Protein AF-A0A418M3X2-F1 (afdb_monomer_lite)

Foldseek 3Di:
DDQPPVVVVLPPAADAPAAEDAQDADPPDPCRRCLHVDVQANPCSLVSVCVRYQNHAYYHDQDAHALSNQPDQEGQHAEYAHEHADAANNLNLQSQLPGNHYLNYAYYEYAYYPDDCVSVPHADDLVSLLSSLARGNRNNHAEYEYEQHPDAQVSLVVSCVHPNNVRHVYDWYWYWDDDPAWTWTATRHPRDGPDTHDDPPDPVVPDPDDDD

Secondary structure (DSSP, 8-state):
-----HHHHTSS---TT--EEE----TTSS----SSS-SS--TTHHHHHHHH-TT--EEEESS---GGGG-SS-----EEEEE--SS--TTHHHHHHH--S-TT--EEEEE---S-TTSTT-SPPHHHHHHHHHH---TT--EEEEES----HHHHHHHHTSTTGGG-SEEEEEEEEEETTEEEEEETTT--EEEEE------GGG------

InterPro domains:
  IPR032675 Leucine-rich repeat domain superfamily [G3DSA:3.80.10.10] (12-177)

Organism: NCBI:txid2305895

pLDDT: mean 80.16, std 20.24, range [32.81, 98.69]

Radius of gyration: 18.62 Å; chains: 1; bounding box: 53×52×48 Å

Structure (mmCIF, N/CA/C/O backbone):
data_AF-A0A418M3X2-F1
#
_entry.id   AF-A0A418M3X2-F1
#
loop_
_atom_site.group_PDB
_atom_site.id
_atom_site.type_symbol
_atom_site.label_atom_id
_atom_site.label_alt_id
_atom_site.label_comp_id
_atom_site.label_asym_id
_atom_site.label_entity_id
_atom_site.label_seq_id
_atom_site.pdbx_PDB_ins_code
_atom_site.Cartn_x
_atom_site.Cartn_y
_atom_site.Cartn_z
_atom_site.occupancy
_atom_site.B_iso_or_equiv
_atom_site.auth_seq_id
_atom_site.auth_comp_id
_atom_site.auth_asym_id
_atom_site.auth_atom_id
_atom_site.pdbx_PDB_model_num
ATOM 1 N N . MET A 1 1 ? 30.586 -2.884 -11.570 1.00 42.00 1 MET A N 1
ATOM 2 C CA . MET A 1 1 ? 29.270 -2.779 -10.910 1.00 42.00 1 MET A CA 1
ATOM 3 C C . MET A 1 1 ? 28.259 -3.361 -11.886 1.00 42.00 1 MET A C 1
ATOM 5 O O . MET A 1 1 ? 28.118 -2.806 -12.966 1.00 42.00 1 MET A O 1
ATOM 9 N N . TYR A 1 2 ? 27.700 -4.539 -11.599 1.00 37.59 2 TYR A N 1
ATOM 10 C CA . TYR A 1 2 ? 26.710 -5.174 -12.473 1.00 37.59 2 TYR A CA 1
ATOM 11 C C . TYR A 1 2 ? 25.335 -4.653 -12.071 1.00 37.59 2 TYR A C 1
ATOM 13 O O . TYR A 1 2 ? 24.817 -5.024 -11.021 1.00 37.59 2 TYR A O 1
ATOM 21 N N . TYR A 1 3 ? 24.777 -3.752 -12.873 1.00 48.91 3 TYR A N 1
ATOM 22 C CA . TYR A 1 3 ? 23.376 -3.386 -12.745 1.00 48.91 3 TYR A CA 1
ATOM 23 C C . TYR A 1 3 ? 22.566 -4.535 -13.339 1.00 48.91 3 TYR A C 1
ATOM 25 O O . TYR A 1 3 ? 22.693 -4.850 -14.523 1.00 48.91 3 TYR A O 1
ATOM 33 N N . TYR A 1 4 ? 21.781 -5.216 -12.511 1.00 52.09 4 TYR A N 1
ATOM 34 C CA . TYR A 1 4 ? 20.766 -6.118 -13.028 1.00 52.09 4 TYR A CA 1
ATOM 35 C C . TYR A 1 4 ? 19.666 -5.238 -13.608 1.00 52.09 4 TYR A C 1
ATOM 37 O O . TYR A 1 4 ? 18.853 -4.693 -12.869 1.00 52.09 4 TYR A O 1
ATOM 45 N N . TYR A 1 5 ? 19.681 -5.053 -14.925 1.00 64.44 5 TYR A N 1
ATOM 46 C CA . TYR A 1 5 ? 18.657 -4.295 -15.629 1.00 64.44 5 TYR A CA 1
ATOM 47 C C . TYR A 1 5 ? 17.359 -5.104 -15.622 1.00 64.44 5 TYR A C 1
ATOM 49 O O . TYR A 1 5 ? 17.036 -5.796 -16.589 1.00 64.44 5 TYR A O 1
ATOM 57 N N . LEU A 1 6 ? 16.603 -5.026 -14.521 1.00 75.25 6 LEU A N 1
ATOM 58 C CA . LEU A 1 6 ? 15.207 -5.466 -14.496 1.00 75.25 6 LEU A CA 1
ATOM 59 C C . LEU A 1 6 ? 14.457 -4.844 -15.683 1.00 75.25 6 LEU A C 1
ATOM 61 O O . LEU A 1 6 ? 13.649 -5.507 -16.323 1.00 75.25 6 LEU A O 1
ATOM 65 N N . ASP A 1 7 ? 14.837 -3.625 -16.058 1.00 70.19 7 ASP A N 1
ATOM 66 C CA . ASP A 1 7 ? 14.398 -2.959 -17.274 1.00 70.19 7 ASP A CA 1
ATOM 67 C C . ASP A 1 7 ? 14.551 -3.789 -18.553 1.00 70.19 7 ASP A C 1
ATOM 69 O O . ASP A 1 7 ? 13.637 -3.787 -19.371 1.00 70.19 7 ASP A O 1
ATOM 73 N N . THR A 1 8 ? 15.649 -4.516 -18.753 1.00 75.81 8 THR A N 1
ATOM 74 C CA . THR A 1 8 ? 15.808 -5.367 -19.944 1.00 75.81 8 THR A CA 1
ATOM 75 C C . THR A 1 8 ? 14.882 -6.579 -19.882 1.00 75.81 8 THR A C 1
ATOM 77 O O . THR A 1 8 ? 14.337 -6.988 -20.900 1.00 75.81 8 THR A O 1
ATOM 80 N N . LEU A 1 9 ? 14.660 -7.138 -18.688 1.00 81.12 9 LEU A N 1
ATOM 81 C CA . LEU A 1 9 ? 13.751 -8.272 -18.505 1.00 81.12 9 LEU A CA 1
ATOM 82 C C . LEU A 1 9 ? 12.282 -7.888 -18.742 1.00 81.12 9 LEU A C 1
ATOM 84 O O . LEU A 1 9 ? 11.493 -8.714 -19.193 1.00 81.12 9 LEU A O 1
ATOM 88 N N . LEU A 1 10 ? 11.910 -6.649 -18.418 1.00 85.38 10 LEU A N 1
ATOM 89 C CA . LEU A 1 10 ? 10.551 -6.130 -18.580 1.00 85.38 10 LEU A CA 1
ATOM 90 C C . LEU A 1 10 ? 10.269 -5.602 -19.995 1.00 85.38 10 LEU A C 1
ATOM 92 O O . LEU A 1 10 ? 9.136 -5.220 -20.282 1.00 85.38 10 LEU A O 1
ATOM 96 N N . ASP A 1 11 ? 11.271 -5.512 -20.872 1.00 83.06 11 ASP A N 1
ATOM 97 C CA . ASP A 1 11 ? 11.083 -4.980 -22.222 1.00 83.06 11 ASP A CA 1
ATOM 98 C C . ASP A 1 11 ? 10.422 -6.020 -23.139 1.00 83.06 11 ASP A C 1
ATOM 100 O O . ASP A 1 11 ? 10.928 -7.128 -23.330 1.00 83.06 11 ASP A O 1
ATOM 104 N N . GLY A 1 12 ? 9.230 -5.691 -23.646 1.00 83.25 12 GLY A N 1
ATOM 105 C CA . GLY A 1 12 ? 8.447 -6.528 -24.564 1.00 83.25 12 GLY A CA 1
ATOM 106 C C . GLY A 1 12 ? 7.992 -7.895 -24.031 1.00 83.25 12 GLY A C 1
ATOM 107 O O . GLY A 1 12 ? 7.368 -8.654 -24.774 1.00 83.25 12 GLY A O 1
ATOM 108 N N . THR A 1 13 ? 8.278 -8.228 -22.770 1.00 90.38 13 THR A N 1
ATOM 109 C CA . THR A 1 13 ? 8.055 -9.569 -22.217 1.00 90.38 13 THR A CA 1
ATOM 110 C C . THR A 1 13 ? 6.865 -9.586 -21.264 1.00 90.38 13 THR A C 1
ATOM 112 O O . THR A 1 13 ? 6.793 -8.796 -20.326 1.00 90.38 13 THR A O 1
ATOM 115 N N . ILE A 1 14 ? 5.940 -10.527 -21.479 1.00 95.94 14 ILE A N 1
ATOM 116 C CA . ILE A 1 14 ? 4.779 -10.749 -20.611 1.00 95.94 14 ILE A CA 1
ATOM 117 C C . ILE A 1 14 ? 4.950 -12.061 -19.847 1.00 95.94 14 ILE A C 1
ATOM 119 O O . ILE A 1 14 ? 5.218 -13.114 -20.426 1.00 95.94 14 ILE A O 1
ATOM 123 N N . PHE A 1 15 ? 4.715 -12.011 -18.540 1.00 96.19 15 PHE A N 1
ATOM 124 C CA . PHE A 1 15 ? 4.751 -13.138 -17.619 1.00 96.19 15 PHE A CA 1
ATOM 125 C C . PHE A 1 15 ? 3.340 -13.402 -17.064 1.00 96.19 15 PHE A C 1
ATOM 127 O O . PHE A 1 15 ? 3.037 -13.078 -15.912 1.00 96.19 15 PHE A O 1
ATOM 134 N N . PRO A 1 16 ? 2.442 -14.018 -17.854 1.00 95.56 16 PRO A N 1
ATOM 135 C CA . PRO A 1 16 ? 1.019 -14.092 -17.520 1.00 95.56 16 PRO A CA 1
ATOM 136 C C . PRO A 1 16 ? 0.727 -14.967 -16.293 1.00 95.56 16 PRO A C 1
ATOM 138 O O . PRO A 1 16 ? -0.334 -14.843 -15.693 1.00 95.56 16 PRO A O 1
ATOM 141 N N . ASN A 1 17 ? 1.651 -15.845 -15.901 1.00 97.38 17 ASN A N 1
ATOM 142 C CA . ASN A 1 17 ? 1.450 -16.779 -14.791 1.00 97.38 17 ASN A CA 1
ATOM 143 C C . ASN A 1 17 ? 2.054 -16.292 -13.464 1.00 97.38 17 ASN A C 1
ATOM 145 O O . ASN A 1 17 ? 1.867 -16.944 -12.435 1.00 97.38 17 ASN A O 1
ATOM 149 N N . ILE A 1 18 ? 2.767 -15.161 -13.459 1.00 97.38 18 ILE A N 1
ATOM 150 C CA . ILE A 1 18 ? 3.375 -14.633 -12.238 1.00 97.38 18 ILE A CA 1
ATOM 151 C C . ILE A 1 18 ? 2.300 -13.983 -11.372 1.00 97.38 18 ILE A C 1
ATOM 153 O O . ILE A 1 18 ? 1.656 -13.012 -11.756 1.00 97.38 18 ILE A O 1
ATOM 157 N N . GLN A 1 19 ? 2.122 -14.534 -10.170 1.00 97.69 19 GLN A N 1
ATOM 158 C CA . GLN A 1 19 ? 1.184 -14.018 -9.168 1.00 97.69 19 GLN A CA 1
ATOM 159 C C . GLN A 1 19 ? 1.886 -13.322 -7.999 1.00 97.69 19 GLN A C 1
ATOM 161 O O . GLN A 1 19 ? 1.238 -12.597 -7.244 1.00 97.69 19 GLN A O 1
ATOM 166 N N . ALA A 1 20 ? 3.195 -13.516 -7.839 1.00 97.44 20 ALA A N 1
ATOM 167 C CA . ALA A 1 20 ? 3.987 -12.853 -6.816 1.00 97.44 20 ALA A CA 1
ATOM 168 C C . ALA A 1 20 ? 5.360 -12.470 -7.368 1.00 97.44 20 ALA A C 1
ATOM 170 O O . ALA A 1 20 ? 6.051 -13.308 -7.941 1.00 97.44 20 ALA A O 1
ATOM 171 N N . PHE A 1 21 ? 5.752 -11.224 -7.139 1.00 94.50 21 PHE A N 1
ATOM 172 C CA . PHE A 1 21 ? 7.047 -10.677 -7.503 1.00 94.50 21 PHE A CA 1
ATOM 173 C C . PHE A 1 21 ? 7.573 -9.894 -6.310 1.00 94.50 21 PHE A C 1
ATOM 175 O O . PHE A 1 21 ? 6.868 -9.061 -5.733 1.00 94.50 21 PHE A O 1
ATOM 182 N N . LYS A 1 22 ? 8.793 -10.213 -5.891 1.00 91.00 22 LYS A N 1
ATOM 183 C CA . LYS A 1 22 ? 9.400 -9.607 -4.716 1.00 91.00 22 LYS A CA 1
ATOM 184 C C . LYS A 1 22 ? 10.808 -9.178 -5.049 1.00 91.00 22 LYS A C 1
ATOM 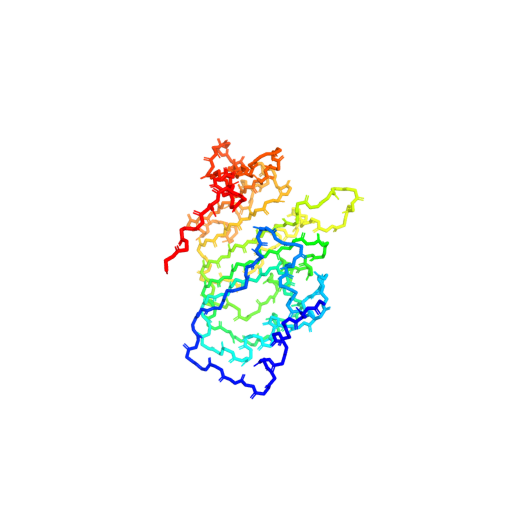186 O O . LYS A 1 22 ? 11.658 -10.024 -5.308 1.00 91.00 22 LYS A O 1
ATOM 191 N N . LEU A 1 23 ? 11.036 -7.880 -4.970 1.00 84.69 23 LEU A N 1
ATOM 192 C CA . LEU A 1 23 ? 12.360 -7.305 -4.964 1.00 84.69 23 LEU A CA 1
ATOM 193 C C . LEU A 1 23 ? 12.605 -6.751 -3.562 1.00 84.69 23 LEU A C 1
ATOM 195 O O . LEU A 1 23 ? 11.905 -5.851 -3.102 1.00 84.69 23 LEU A O 1
ATOM 199 N N . GLN A 1 24 ? 13.547 -7.360 -2.850 1.00 72.31 24 GLN A N 1
ATOM 200 C CA . GLN A 1 24 ? 13.923 -6.956 -1.501 1.00 72.31 24 GLN A CA 1
ATOM 201 C C . GLN A 1 24 ? 15.381 -6.494 -1.513 1.00 72.31 24 GLN A C 1
ATOM 203 O O . GLN A 1 24 ? 16.198 -7.115 -2.197 1.00 72.31 24 GLN A O 1
ATOM 208 N N . PRO A 1 25 ? 15.726 -5.437 -0.761 1.00 63.47 25 PRO A N 1
ATOM 209 C CA . PRO A 1 25 ? 17.120 -5.121 -0.510 1.00 63.47 25 PRO A CA 1
ATOM 210 C C . PRO A 1 25 ? 17.772 -6.284 0.230 1.00 63.47 25 PRO A C 1
ATOM 212 O O . PRO A 1 25 ? 17.204 -6.825 1.183 1.00 63.47 25 PRO A O 1
ATOM 215 N N . PHE A 1 26 ? 18.973 -6.657 -0.196 1.00 55.91 26 PHE A N 1
ATOM 216 C CA . PHE A 1 26 ? 19.799 -7.592 0.547 1.00 55.91 26 PHE A CA 1
ATOM 217 C C . PHE A 1 26 ? 20.628 -6.802 1.566 1.00 55.91 26 PHE A C 1
ATOM 219 O O . PHE A 1 26 ? 21.550 -6.080 1.197 1.00 55.91 26 PHE A O 1
ATOM 226 N N . TYR A 1 27 ? 20.282 -6.908 2.851 1.00 49.38 27 TYR A N 1
ATOM 227 C CA . TYR A 1 27 ? 21.095 -6.347 3.932 1.00 49.38 27 TYR A CA 1
ATOM 228 C C . TYR A 1 27 ? 22.371 -7.178 4.074 1.00 49.38 27 TYR A C 1
ATOM 230 O O . TYR A 1 27 ? 22.328 -8.310 4.551 1.00 49.38 27 TYR A O 1
ATOM 238 N N . GLY A 1 28 ? 23.498 -6.630 3.630 1.00 45.72 28 GLY A N 1
ATOM 239 C CA . GLY A 1 28 ? 24.803 -7.290 3.714 1.00 45.72 28 GLY A CA 1
ATOM 240 C C . GLY A 1 28 ? 25.801 -6.779 2.683 1.00 45.72 28 GLY A C 1
ATOM 241 O O . GLY A 1 28 ? 26.995 -6.775 2.952 1.00 45.72 28 GLY A O 1
ATOM 242 N N . ASP A 1 29 ? 25.305 -6.264 1.558 1.00 39.31 29 ASP A N 1
ATOM 243 C CA . ASP A 1 29 ? 26.114 -5.608 0.539 1.00 39.31 29 ASP A CA 1
ATOM 244 C C . ASP A 1 29 ? 25.522 -4.243 0.192 1.00 39.31 29 ASP A C 1
ATOM 246 O O . ASP A 1 29 ? 24.311 -4.042 0.168 1.00 39.31 29 ASP A O 1
ATOM 250 N N . ILE A 1 30 ? 26.401 -3.314 -0.170 1.00 44.34 30 ILE A N 1
ATOM 251 C CA . ILE A 1 30 ? 26.090 -1.970 -0.694 1.00 44.34 30 ILE A CA 1
ATOM 252 C C . ILE A 1 30 ? 25.338 -2.035 -2.048 1.00 44.34 30 ILE A C 1
ATOM 254 O O . ILE A 1 30 ? 25.064 -1.019 -2.681 1.00 44.34 30 ILE A O 1
ATOM 258 N N . HIS A 1 31 ? 25.026 -3.245 -2.517 1.00 47.59 31 HIS A N 1
ATOM 259 C CA . HIS A 1 31 ? 24.347 -3.565 -3.763 1.00 47.59 31 HIS A CA 1
ATOM 260 C C . HIS A 1 31 ? 22.862 -3.819 -3.500 1.00 47.59 31 HIS A C 1
ATOM 262 O O . HIS A 1 31 ? 22.358 -4.935 -3.623 1.00 47.59 31 HIS A O 1
ATOM 268 N N . ILE A 1 32 ? 22.146 -2.761 -3.129 1.00 51.91 32 ILE A N 1
ATOM 269 C CA . ILE A 1 32 ? 20.685 -2.784 -3.134 1.00 51.91 32 ILE A CA 1
ATOM 270 C C . ILE A 1 32 ? 20.256 -2.869 -4.606 1.00 51.91 32 ILE A C 1
ATOM 272 O O . ILE A 1 32 ? 20.725 -2.054 -5.398 1.00 51.91 32 ILE A O 1
ATOM 276 N N . PRO A 1 33 ? 19.425 -3.840 -5.022 1.00 52.62 33 PRO A N 1
ATOM 277 C CA . PRO A 1 33 ? 18.934 -3.879 -6.389 1.00 52.62 33 PRO A CA 1
ATOM 278 C C . PRO A 1 33 ? 18.162 -2.588 -6.670 1.00 52.62 33 PRO A C 1
ATOM 280 O O . PRO A 1 33 ? 17.073 -2.368 -6.140 1.00 52.62 33 PRO A O 1
ATOM 283 N N . ALA A 1 34 ? 18.768 -1.720 -7.472 1.00 54.31 34 ALA A N 1
ATOM 284 C CA . ALA A 1 34 ? 18.110 -0.562 -8.034 1.00 54.31 34 ALA A CA 1
ATOM 285 C C . ALA A 1 34 ? 17.059 -1.071 -9.034 1.00 54.31 34 ALA A C 1
ATOM 287 O O . ALA A 1 34 ? 17.346 -1.952 -9.847 1.00 54.31 34 ALA A O 1
ATOM 288 N N . LEU A 1 35 ? 15.815 -0.605 -8.890 1.00 57.66 35 LEU A N 1
ATOM 289 C CA . LEU A 1 35 ? 14.716 -0.978 -9.786 1.00 57.66 35 LEU A CA 1
ATOM 290 C C . LEU A 1 35 ? 15.000 -0.494 -11.214 1.00 57.66 35 LEU A C 1
ATOM 292 O O . LEU A 1 35 ? 14.809 -1.248 -12.163 1.00 57.66 35 LEU A O 1
ATOM 296 N N . SER A 1 36 ? 15.495 0.735 -11.320 1.00 52.44 36 SER A N 1
ATOM 297 C CA . SER A 1 36 ? 16.022 1.383 -12.518 1.00 52.44 36 SER A CA 1
ATOM 298 C C . SER A 1 36 ? 17.550 1.462 -12.397 1.00 52.44 36 SER A C 1
ATOM 300 O O . SER A 1 36 ? 18.113 1.131 -11.355 1.00 52.44 36 SER A O 1
ATOM 302 N N . GLY A 1 37 ? 18.272 1.952 -13.404 1.00 50.09 37 GLY A N 1
ATOM 303 C CA . GLY A 1 37 ? 19.712 2.254 -13.281 1.00 50.09 37 GLY A CA 1
ATOM 304 C C . GLY A 1 37 ? 20.075 3.307 -12.210 1.00 50.09 37 GLY A C 1
ATOM 305 O O . GLY A 1 37 ? 21.232 3.721 -12.139 1.00 50.09 37 GLY A O 1
ATOM 306 N N . SER A 1 38 ? 19.105 3.739 -11.398 1.00 56.34 38 SER A N 1
ATOM 307 C CA . SER A 1 38 ? 19.167 4.760 -10.364 1.00 56.34 38 SER A CA 1
ATOM 308 C C . SER A 1 38 ? 18.698 4.195 -9.011 1.00 56.34 38 SER A C 1
ATOM 310 O O . SER A 1 38 ? 17.683 3.507 -8.896 1.00 56.34 38 SER A O 1
ATOM 312 N N . PHE A 1 39 ? 19.444 4.502 -7.947 1.00 58.00 39 PHE A N 1
ATOM 313 C CA . PHE A 1 39 ? 19.077 4.121 -6.579 1.00 58.00 39 PHE A CA 1
ATOM 314 C C . PHE A 1 39 ? 17.972 5.010 -5.994 1.00 58.00 39 PHE A C 1
ATOM 316 O O . PHE A 1 39 ? 17.362 4.644 -4.995 1.00 58.00 39 PHE A O 1
ATOM 323 N N . GLU A 1 40 ? 17.708 6.167 -6.598 1.00 58.81 40 GLU A N 1
ATOM 324 C CA . GLU A 1 40 ? 16.915 7.233 -5.982 1.00 58.81 40 GLU A CA 1
ATOM 325 C C . GLU A 1 40 ? 15.449 7.218 -6.421 1.00 58.81 40 GLU A C 1
ATOM 327 O O . GLU A 1 40 ? 14.581 7.686 -5.684 1.00 58.81 40 GLU A O 1
ATOM 332 N N . ASN A 1 41 ? 15.144 6.674 -7.603 1.00 67.69 41 ASN A N 1
ATOM 333 C CA . ASN A 1 41 ? 13.810 6.752 -8.187 1.00 67.69 41 ASN A CA 1
ATOM 334 C C . ASN A 1 41 ? 13.391 5.483 -8.956 1.00 67.69 41 ASN A C 1
ATOM 336 O O . ASN A 1 41 ? 14.205 4.725 -9.467 1.00 67.69 41 ASN A O 1
ATOM 340 N N . ASP A 1 42 ? 12.081 5.239 -9.030 1.00 74.88 42 ASP A N 1
ATOM 341 C CA . ASP A 1 42 ? 11.499 4.098 -9.751 1.00 74.88 42 ASP A CA 1
ATOM 342 C C . ASP A 1 42 ? 11.665 4.190 -11.280 1.00 74.88 42 ASP A C 1
ATOM 344 O O . ASP A 1 42 ? 11.671 3.171 -11.954 1.00 74.88 42 ASP A O 1
ATOM 348 N N . GLU A 1 43 ? 11.749 5.400 -11.847 1.00 80.44 43 GLU A N 1
ATOM 349 C CA . GLU A 1 43 ? 11.774 5.661 -13.306 1.00 80.44 43 GLU A CA 1
ATOM 350 C C . GLU A 1 43 ? 10.673 4.934 -14.113 1.00 80.44 43 GLU A C 1
ATOM 352 O O . GLU A 1 43 ? 10.767 4.770 -15.326 1.00 80.44 43 GLU A O 1
ATOM 357 N N . GLY A 1 44 ? 9.577 4.532 -13.458 1.00 86.31 44 GLY A N 1
ATOM 358 C CA . GLY A 1 44 ? 8.456 3.823 -14.075 1.00 86.31 44 GLY A CA 1
ATOM 359 C C . GLY A 1 44 ? 8.615 2.302 -14.119 1.00 86.31 44 GLY A C 1
ATOM 360 O O . GLY A 1 44 ? 7.747 1.625 -14.675 1.00 86.31 44 GLY A O 1
ATOM 361 N N . VAL A 1 45 ? 9.663 1.736 -13.518 1.00 87.44 45 VAL A N 1
ATOM 362 C CA . VAL A 1 45 ? 9.885 0.283 -13.453 1.00 87.44 45 VAL A CA 1
ATOM 363 C C . VAL A 1 45 ? 8.697 -0.420 -12.811 1.00 87.44 45 VAL A C 1
ATOM 365 O O . VAL A 1 45 ? 8.202 -1.404 -13.357 1.00 87.44 45 VAL A O 1
ATOM 368 N N . CYS A 1 46 ? 8.165 0.093 -11.700 1.00 90.44 46 CYS A N 1
ATOM 369 C CA . CYS A 1 46 ? 7.005 -0.501 -11.039 1.00 90.44 46 CYS A CA 1
ATOM 370 C C . CYS A 1 46 ? 5.789 -0.560 -11.966 1.00 90.44 46 CYS A C 1
ATOM 372 O O . CYS A 1 46 ? 5.055 -1.549 -11.946 1.00 90.44 46 CYS A O 1
ATOM 374 N N . ARG A 1 47 ? 5.574 0.458 -12.809 1.00 93.38 47 ARG A N 1
ATOM 375 C CA . ARG A 1 47 ? 4.511 0.417 -13.822 1.00 93.38 47 ARG A CA 1
ATOM 376 C C . ARG A 1 47 ? 4.773 -0.694 -14.838 1.00 93.38 47 ARG A C 1
ATOM 378 O O . ARG A 1 47 ? 3.883 -1.501 -15.096 1.00 93.38 47 ARG A O 1
ATOM 385 N N . ARG A 1 48 ? 6.002 -0.790 -15.341 1.00 92.25 48 ARG A N 1
ATOM 386 C CA . ARG A 1 48 ? 6.402 -1.841 -16.285 1.00 92.25 48 ARG A CA 1
ATOM 387 C C . ARG A 1 48 ? 6.278 -3.246 -15.691 1.00 92.25 48 ARG A C 1
ATOM 389 O O . ARG A 1 48 ? 5.912 -4.166 -16.412 1.00 92.25 48 ARG A O 1
ATOM 396 N N . ILE A 1 49 ? 6.506 -3.417 -14.385 1.00 93.81 49 ILE A N 1
ATOM 397 C CA . ILE A 1 49 ? 6.239 -4.681 -13.678 1.00 93.81 49 ILE A CA 1
ATOM 398 C C . ILE A 1 49 ? 4.755 -5.049 -13.786 1.00 93.81 49 ILE A C 1
ATOM 400 O O . ILE A 1 49 ? 4.444 -6.197 -14.099 1.00 93.81 49 ILE A O 1
ATOM 404 N N . LEU A 1 50 ? 3.840 -4.102 -13.546 1.00 95.69 50 LEU A N 1
ATOM 405 C CA . LEU A 1 50 ? 2.400 -4.364 -13.657 1.00 95.69 50 LEU A CA 1
ATOM 406 C C . LEU A 1 50 ? 1.987 -4.690 -15.098 1.00 95.69 50 LEU A C 1
ATOM 408 O O . LEU A 1 50 ? 1.220 -5.626 -15.311 1.00 95.69 50 LEU A O 1
ATOM 412 N N . ASP A 1 51 ? 2.533 -3.969 -16.080 1.00 94.81 51 ASP A N 1
ATOM 413 C CA . ASP A 1 51 ? 2.255 -4.222 -17.498 1.00 94.81 51 ASP A CA 1
ATOM 414 C C . ASP A 1 51 ? 2.774 -5.610 -17.932 1.00 94.81 51 ASP A C 1
ATOM 416 O O . ASP A 1 51 ? 2.082 -6.350 -18.633 1.00 94.81 51 ASP A O 1
ATOM 420 N N . ALA A 1 52 ? 3.962 -6.007 -17.462 1.00 96.00 52 ALA A N 1
ATOM 421 C CA . ALA A 1 52 ? 4.561 -7.308 -17.753 1.00 96.00 52 ALA A CA 1
ATOM 422 C C . ALA A 1 52 ? 3.892 -8.468 -16.996 1.00 96.00 52 ALA A C 1
ATOM 424 O O . ALA A 1 52 ? 3.951 -9.612 -17.444 1.00 96.00 52 ALA A O 1
ATOM 425 N N . MET A 1 53 ? 3.262 -8.217 -15.845 1.00 97.12 53 MET A N 1
ATOM 426 C CA . MET A 1 53 ? 2.703 -9.248 -14.960 1.00 97.12 53 MET A CA 1
ATOM 427 C C . MET A 1 53 ? 1.221 -8.973 -14.655 1.00 97.12 53 MET A C 1
ATOM 429 O O . MET A 1 53 ? 0.860 -8.733 -13.502 1.00 97.12 53 MET A O 1
ATOM 433 N N . PRO A 1 54 ? 0.316 -9.078 -15.645 1.00 96.75 54 PRO A N 1
ATOM 434 C CA . PRO A 1 54 ? -1.079 -8.639 -15.502 1.00 96.75 54 PRO A CA 1
ATOM 435 C C . PRO A 1 54 ? -1.890 -9.416 -14.447 1.00 96.75 54 PRO A C 1
ATOM 437 O O . PRO A 1 54 ? -2.928 -8.947 -13.985 1.00 96.75 54 PRO A O 1
ATOM 440 N N . ASN A 1 55 ? -1.429 -10.608 -14.047 1.00 97.81 55 ASN A N 1
ATOM 441 C CA . ASN A 1 55 ? -2.059 -11.448 -13.021 1.00 97.81 55 ASN A CA 1
ATOM 442 C C . ASN A 1 55 ? -1.371 -11.349 -11.646 1.00 97.81 55 ASN A C 1
ATOM 444 O O . ASN A 1 55 ? -1.632 -12.172 -10.758 1.00 97.81 55 ASN A O 1
ATOM 448 N N . LEU A 1 56 ? -0.497 -10.356 -11.454 1.00 98.44 56 LEU A N 1
ATOM 449 C CA . LEU A 1 56 ? 0.258 -10.168 -10.223 1.00 98.44 56 LEU A CA 1
ATOM 450 C C . LEU A 1 56 ? -0.670 -9.816 -9.050 1.00 98.44 56 LEU A C 1
ATOM 452 O O . LEU A 1 56 ? -1.423 -8.842 -9.070 1.00 98.44 56 LEU A O 1
ATOM 456 N N . LYS A 1 57 ? -0.593 -10.612 -7.983 1.00 98.56 57 LYS A N 1
ATOM 457 C CA . LYS A 1 57 ? -1.387 -10.451 -6.757 1.00 98.56 57 LYS A CA 1
ATOM 458 C C . LYS A 1 57 ? -0.564 -9.922 -5.589 1.00 98.56 57 LYS A C 1
ATOM 460 O O . LYS A 1 57 ? -1.140 -9.332 -4.679 1.00 98.56 57 LYS A O 1
ATOM 465 N N . HIS A 1 58 ? 0.749 -10.131 -5.590 1.00 98.38 58 HIS A N 1
ATOM 466 C CA . HIS A 1 58 ? 1.641 -9.699 -4.518 1.00 98.38 58 HIS A CA 1
ATOM 467 C C . HIS A 1 58 ? 2.891 -9.044 -5.096 1.00 98.38 58 HIS A C 1
ATOM 469 O O . HIS A 1 58 ? 3.681 -9.712 -5.759 1.00 98.38 58 HIS A O 1
ATOM 475 N N . LEU A 1 59 ? 3.071 -7.762 -4.794 1.00 96.81 59 LEU A N 1
ATOM 476 C CA . LEU A 1 59 ? 4.250 -6.992 -5.160 1.00 96.81 59 LEU A CA 1
ATOM 477 C C . LEU A 1 59 ? 4.990 -6.532 -3.900 1.00 96.81 59 LEU A C 1
ATOM 479 O O . LEU A 1 59 ? 4.370 -5.969 -2.997 1.00 96.81 59 LEU A O 1
ATOM 483 N N . VAL A 1 60 ? 6.299 -6.781 -3.851 1.00 92.75 60 VAL A N 1
ATOM 484 C CA . VAL A 1 60 ? 7.226 -6.183 -2.877 1.00 92.75 60 VAL A CA 1
ATOM 485 C C . VAL A 1 60 ? 8.292 -5.424 -3.655 1.00 92.75 60 VAL A C 1
ATOM 487 O O . VAL A 1 60 ? 8.921 -6.026 -4.528 1.00 92.75 60 VAL A O 1
ATOM 490 N N . VAL A 1 61 ? 8.490 -4.141 -3.352 1.00 88.38 61 VAL A N 1
ATOM 491 C CA . VAL A 1 61 ? 9.467 -3.279 -4.035 1.00 88.38 61 VAL A CA 1
ATOM 492 C C . VAL A 1 61 ? 10.306 -2.462 -3.043 1.00 88.38 61 VAL A C 1
ATOM 494 O O . VAL A 1 61 ? 9.788 -2.048 -2.002 1.00 88.38 61 VAL A O 1
ATOM 497 N N . PRO A 1 62 ? 11.601 -2.233 -3.339 1.00 82.38 62 PRO A N 1
ATOM 498 C CA . PRO A 1 62 ? 12.518 -1.531 -2.444 1.00 82.38 62 PRO A CA 1
ATOM 499 C C . PR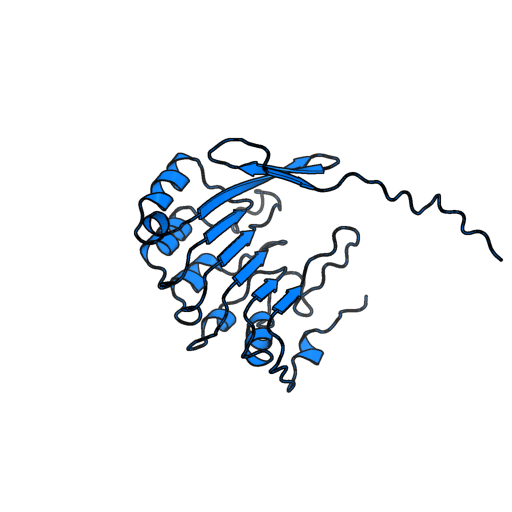O A 1 62 ? 12.432 -0.001 -2.546 1.00 82.38 62 PRO A C 1
ATOM 501 O O . PRO A 1 62 ? 12.934 0.669 -1.647 1.00 82.38 62 PRO A O 1
ATOM 504 N N . ASN A 1 63 ? 11.810 0.534 -3.606 1.00 81.56 63 ASN A N 1
ATOM 505 C CA . ASN A 1 63 ? 11.591 1.968 -3.801 1.00 81.56 63 ASN A CA 1
ATOM 506 C C . ASN A 1 63 ? 10.100 2.263 -3.971 1.00 81.56 63 ASN A C 1
ATOM 508 O O . ASN A 1 63 ? 9.335 1.414 -4.442 1.00 81.56 63 ASN A O 1
ATOM 512 N N . SER A 1 64 ? 9.704 3.488 -3.630 1.00 88.31 64 SER A N 1
ATOM 513 C CA . SER A 1 64 ? 8.347 3.958 -3.875 1.00 88.31 64 SER A CA 1
ATOM 514 C C . SER A 1 64 ? 8.067 4.103 -5.373 1.00 88.31 64 SER A C 1
ATOM 516 O O . SER A 1 64 ? 8.827 4.786 -6.061 1.00 88.31 64 SER A O 1
ATOM 518 N N . PRO A 1 65 ? 6.979 3.495 -5.884 1.00 90.94 65 PRO A N 1
ATOM 519 C CA . PRO A 1 65 ? 6.551 3.674 -7.264 1.00 90.94 65 PRO A CA 1
ATOM 520 C C . PRO A 1 65 ? 6.260 5.136 -7.604 1.00 90.94 65 PRO A C 1
ATOM 522 O O . PRO A 1 65 ? 5.679 5.864 -6.794 1.00 90.94 65 PRO A O 1
ATOM 525 N N . ASN A 1 66 ? 6.569 5.533 -8.838 1.00 90.44 66 ASN A N 1
ATOM 526 C CA . ASN A 1 66 ? 6.208 6.857 -9.337 1.00 90.44 66 ASN A CA 1
ATOM 527 C C . ASN A 1 66 ? 4.713 6.960 -9.693 1.00 90.44 66 ASN A C 1
ATOM 529 O O . ASN A 1 66 ? 3.962 5.982 -9.654 1.00 90.44 66 ASN A O 1
ATOM 533 N N . LYS A 1 67 ? 4.270 8.151 -10.115 1.00 94.25 67 LYS A N 1
ATOM 534 C CA . LYS A 1 67 ? 2.873 8.411 -10.500 1.00 94.25 67 LYS A CA 1
ATOM 535 C C . LYS A 1 67 ? 2.324 7.431 -11.553 1.00 94.25 67 LYS A C 1
ATOM 537 O O . LYS A 1 67 ? 1.164 7.036 -11.450 1.00 94.25 67 LYS A O 1
ATOM 542 N N . ALA A 1 68 ? 3.134 6.990 -12.520 1.00 94.00 68 ALA A N 1
ATOM 543 C CA . ALA A 1 68 ? 2.689 6.134 -13.626 1.00 94.00 68 ALA A CA 1
ATOM 544 C C . ALA A 1 68 ? 2.183 4.755 -13.159 1.00 94.00 68 ALA A C 1
ATOM 546 O O . ALA A 1 68 ? 1.324 4.154 -13.813 1.00 94.00 68 ALA A O 1
ATOM 547 N N . PHE A 1 69 ? 2.661 4.271 -12.007 1.00 95.62 69 PHE A N 1
ATOM 548 C CA . PHE A 1 69 ? 2.191 3.038 -11.363 1.00 95.62 69 PHE A CA 1
ATOM 549 C C . PHE A 1 69 ? 0.699 3.086 -10.998 1.00 95.62 69 PHE A C 1
ATOM 551 O O . PHE A 1 69 ? 0.011 2.065 -10.997 1.00 95.62 69 PHE A O 1
ATOM 558 N N . PHE A 1 70 ? 0.179 4.282 -10.721 1.00 96.81 70 PHE A N 1
ATOM 559 C CA . PHE A 1 70 ? -1.181 4.502 -10.231 1.00 96.81 70 PHE A CA 1
ATOM 560 C C . PHE A 1 70 ? -2.188 4.846 -11.335 1.00 96.81 70 PHE A C 1
ATOM 562 O O . PHE A 1 70 ? -3.382 4.943 -11.039 1.00 96.81 70 PHE A O 1
ATOM 569 N N . GLU A 1 71 ? -1.714 5.034 -12.572 1.00 95.00 71 GLU A N 1
ATOM 570 C CA . GLU A 1 71 ? -2.490 5.519 -13.726 1.00 95.00 71 GLU A CA 1
ATOM 571 C C . GLU A 1 71 ? -3.207 4.407 -14.509 1.00 95.00 71 GLU A C 1
ATOM 573 O O . GLU A 1 71 ? -3.983 4.697 -15.417 1.00 95.00 71 GLU A O 1
ATOM 578 N N . LEU A 1 72 ? -2.990 3.137 -14.156 1.00 92.62 72 LEU A N 1
ATOM 579 C CA . LEU A 1 72 ? -3.756 2.017 -14.706 1.00 92.62 72 LEU A CA 1
ATOM 580 C C . LEU A 1 72 ? -5.242 2.118 -14.331 1.00 92.62 72 LEU A C 1
ATOM 582 O O . LEU A 1 72 ? -5.600 2.520 -13.222 1.00 92.62 72 LEU A O 1
ATOM 586 N N . GLU A 1 73 ? -6.116 1.683 -15.240 1.00 93.44 73 GLU A N 1
ATOM 587 C CA . GLU A 1 73 ? -7.559 1.658 -14.982 1.00 93.44 73 GLU A CA 1
ATOM 588 C C . GLU A 1 73 ? -7.907 0.678 -13.850 1.00 93.44 73 GLU A C 1
ATOM 590 O O . GLU A 1 73 ? -8.684 1.005 -12.948 1.00 93.44 73 GLU A O 1
ATOM 595 N N . SER A 1 74 ? -7.311 -0.519 -13.875 1.00 96.44 74 SER A N 1
ATOM 596 C CA . SER A 1 74 ? -7.455 -1.523 -12.824 1.00 96.44 74 SER A CA 1
ATOM 597 C C . SER A 1 74 ? -6.320 -2.551 -12.842 1.00 96.44 74 SER A C 1
ATOM 599 O O . SER A 1 74 ? -5.811 -2.887 -13.906 1.00 96.44 74 SER A O 1
ATOM 601 N N . HIS A 1 75 ? -5.962 -3.088 -11.670 1.00 97.69 75 HIS A N 1
ATOM 602 C CA . HIS A 1 75 ? -5.027 -4.207 -11.528 1.00 97.69 75 HIS A CA 1
ATOM 603 C C . HIS A 1 75 ? -5.478 -5.170 -10.406 1.00 97.69 75 HIS A C 1
ATOM 605 O O . HIS A 1 75 ? -5.920 -4.700 -9.350 1.00 97.69 75 HIS A O 1
ATOM 611 N N . PRO A 1 76 ? -5.335 -6.507 -10.552 1.00 98.00 76 PRO A N 1
ATOM 612 C CA . PRO A 1 76 ? -5.766 -7.496 -9.550 1.00 98.00 76 PRO A CA 1
ATOM 613 C C . PRO A 1 76 ? -4.864 -7.585 -8.302 1.00 98.00 76 PRO A C 1
ATOM 615 O O . PRO A 1 76 ? -4.887 -8.592 -7.587 1.00 98.00 76 PRO A O 1
ATOM 618 N N . LEU A 1 77 ? -4.061 -6.553 -8.022 1.00 98.56 77 LEU A N 1
ATOM 619 C CA . LEU A 1 77 ? -3.085 -6.581 -6.937 1.00 98.56 77 LEU A CA 1
ATOM 620 C C . LEU A 1 77 ? -3.801 -6.692 -5.584 1.00 98.56 77 LEU A C 1
ATOM 622 O O . LEU A 1 77 ? -4.661 -5.876 -5.261 1.00 98.56 77 LEU A O 1
ATOM 626 N N . LEU A 1 78 ? -3.441 -7.702 -4.788 1.00 98.69 78 LEU A N 1
ATOM 627 C CA . LEU A 1 78 ? -4.035 -7.977 -3.475 1.00 98.69 78 LEU A CA 1
ATOM 628 C C . LEU A 1 78 ? -3.149 -7.493 -2.327 1.00 98.69 78 LEU A C 1
ATOM 630 O O . LEU A 1 78 ? -3.664 -7.110 -1.274 1.00 98.69 78 LEU A O 1
ATOM 634 N N . ARG A 1 79 ? -1.828 -7.527 -2.514 1.00 98.62 79 ARG A N 1
ATOM 635 C CA . ARG A 1 79 ? -0.836 -7.126 -1.518 1.00 98.62 79 ARG A CA 1
ATOM 636 C C . ARG A 1 79 ? 0.256 -6.280 -2.153 1.00 98.62 79 ARG A C 1
ATOM 638 O O . ARG A 1 79 ? 0.867 -6.702 -3.134 1.00 98.62 79 ARG A O 1
ATOM 645 N N . LEU A 1 80 ? 0.513 -5.135 -1.538 1.00 98.12 80 LEU A N 1
ATOM 646 C CA . LEU A 1 80 ? 1.564 -4.205 -1.917 1.00 98.12 80 LEU A CA 1
ATOM 647 C C . LEU A 1 80 ? 2.436 -3.917 -0.694 1.00 98.12 80 LEU A C 1
ATOM 649 O O . LEU A 1 80 ? 1.925 -3.500 0.345 1.00 98.12 80 LEU A O 1
ATOM 653 N N . ASP A 1 81 ? 3.730 -4.182 -0.817 1.00 95.38 81 ASP A N 1
ATOM 654 C CA . ASP A 1 81 ? 4.752 -3.877 0.181 1.00 95.38 81 ASP A CA 1
ATOM 655 C C . ASP A 1 81 ? 5.783 -2.947 -0.460 1.00 95.38 81 ASP A C 1
ATOM 657 O O . ASP A 1 81 ? 6.458 -3.321 -1.420 1.00 95.38 81 ASP A O 1
ATOM 661 N N . VAL A 1 82 ? 5.832 -1.713 0.023 1.00 91.62 82 VAL A N 1
ATOM 662 C CA . VAL A 1 82 ? 6.654 -0.645 -0.541 1.00 91.62 82 VAL A CA 1
ATOM 663 C C . VAL A 1 82 ? 7.585 -0.129 0.532 1.00 91.62 82 VAL A C 1
ATOM 665 O O . VAL A 1 82 ? 7.181 0.131 1.669 1.00 91.62 82 VAL A O 1
ATOM 668 N N . GLN A 1 83 ? 8.839 0.039 0.148 1.00 86.50 83 GLN A N 1
ATOM 669 C CA . GLN A 1 83 ? 9.866 0.633 0.983 1.00 86.50 83 GLN A CA 1
ATOM 670 C C . GLN A 1 83 ? 10.380 1.895 0.287 1.00 86.50 83 GLN A C 1
ATOM 672 O O . GLN A 1 83 ? 10.459 1.943 -0.936 1.00 86.50 83 GLN A O 1
ATOM 677 N N . SER A 1 84 ? 10.690 2.927 1.063 1.00 80.25 84 SER A N 1
ATOM 678 C CA . SER A 1 84 ? 11.314 4.163 0.584 1.00 80.25 84 SER A CA 1
ATOM 679 C C . SER A 1 84 ? 12.702 4.268 1.197 1.00 80.25 84 SER A C 1
ATOM 681 O O . SER A 1 84 ? 12.899 5.069 2.098 1.00 80.25 84 SER A O 1
ATOM 683 N N . PHE A 1 85 ? 13.648 3.411 0.809 1.00 65.62 85 PHE A N 1
ATOM 684 C CA . PHE A 1 85 ? 14.925 3.302 1.533 1.00 65.62 85 PHE A CA 1
ATOM 685 C C . PHE A 1 85 ? 15.809 4.546 1.507 1.00 65.62 85 PHE A C 1
ATOM 687 O O . PHE A 1 85 ? 16.584 4.747 2.438 1.00 65.62 85 PHE A O 1
ATOM 694 N N . TRP A 1 86 ? 15.705 5.356 0.458 1.00 65.94 86 TRP A N 1
ATOM 695 C CA . TRP A 1 86 ? 16.644 6.441 0.208 1.00 65.94 86 TRP A CA 1
ATOM 696 C C . TRP 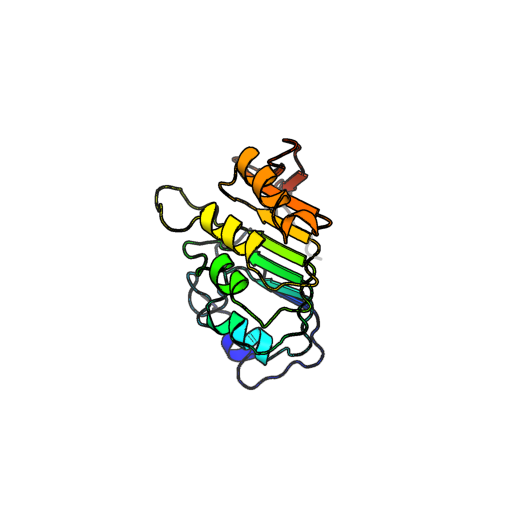A 1 86 ? 16.080 7.784 0.653 1.00 65.94 86 TRP A C 1
ATOM 698 O O . TRP A 1 86 ? 16.006 8.050 1.855 1.00 65.94 86 TRP A O 1
ATOM 708 N N . TYR A 1 87 ? 15.689 8.612 -0.305 1.00 63.56 87 TYR A N 1
ATOM 709 C CA . TYR A 1 87 ? 15.307 9.994 -0.061 1.00 63.56 87 TYR A CA 1
ATOM 710 C C . TYR A 1 87 ? 13.856 10.201 -0.473 1.00 63.56 87 TYR A C 1
ATOM 712 O O . TYR A 1 87 ? 13.022 10.433 0.383 1.00 63.56 87 TYR A O 1
ATOM 720 N N . ASP A 1 88 ? 13.489 9.944 -1.725 1.00 76.44 88 ASP A N 1
ATOM 721 C CA . ASP A 1 88 ? 12.144 10.262 -2.200 1.00 76.44 88 ASP A CA 1
ATOM 722 C C . ASP A 1 88 ? 11.124 9.121 -1.985 1.00 76.44 88 ASP A C 1
ATOM 724 O O . ASP A 1 88 ? 11.318 7.976 -2.404 1.00 76.44 88 ASP A O 1
ATOM 728 N N . ASN A 1 89 ? 9.989 9.442 -1.357 1.00 82.31 89 ASN A N 1
ATOM 729 C CA . ASN A 1 89 ? 8.833 8.544 -1.271 1.00 82.31 89 ASN A CA 1
ATOM 730 C C . ASN A 1 89 ? 7.904 8.636 -2.497 1.00 82.31 89 ASN A C 1
ATOM 732 O O . ASN A 1 89 ? 6.861 7.987 -2.526 1.00 82.31 89 ASN A O 1
ATOM 736 N N . GLN A 1 90 ? 8.255 9.458 -3.483 1.00 86.81 90 GLN A N 1
ATOM 737 C CA . GLN A 1 90 ? 7.544 9.704 -4.735 1.00 86.81 90 GLN A CA 1
ATOM 738 C C . GLN A 1 90 ? 6.071 10.062 -4.557 1.00 86.81 90 GLN A C 1
ATOM 740 O O . GLN A 1 90 ? 5.230 9.718 -5.392 1.00 86.81 90 GLN A O 1
ATOM 745 N N . HIS A 1 91 ? 5.742 10.726 -3.447 1.00 91.25 91 HIS A N 1
ATOM 746 C CA . HIS A 1 91 ? 4.371 11.018 -3.041 1.00 91.25 91 HIS A CA 1
ATOM 747 C C . HIS A 1 91 ? 3.489 9.760 -3.036 1.00 91.25 91 HIS A C 1
ATOM 749 O O . HIS A 1 91 ? 2.342 9.785 -3.488 1.00 91.25 91 HIS A O 1
ATOM 755 N N . PHE A 1 92 ? 4.039 8.620 -2.599 1.00 93.94 92 PHE A N 1
ATOM 756 C CA . PHE A 1 92 ? 3.385 7.314 -2.684 1.00 93.94 92 PHE A CA 1
ATOM 757 C C . PHE A 1 92 ? 1.979 7.322 -2.072 1.00 93.94 92 PHE A C 1
ATOM 759 O O . PHE A 1 92 ? 1.027 6.841 -2.691 1.00 93.94 92 PHE A O 1
ATOM 766 N N . ILE A 1 93 ? 1.833 7.887 -0.870 1.00 95.88 93 ILE A N 1
ATOM 767 C CA . ILE A 1 93 ? 0.555 7.925 -0.151 1.00 95.88 93 ILE A CA 1
ATOM 768 C C . ILE A 1 93 ? -0.447 8.828 -0.874 1.00 95.88 93 ILE A C 1
ATOM 770 O O . ILE A 1 93 ? -1.611 8.454 -1.029 1.00 95.88 93 ILE A O 1
ATOM 774 N N . GLU A 1 94 ? -0.018 9.980 -1.378 1.00 95.62 94 GLU A N 1
ATOM 775 C CA . GLU A 1 94 ? -0.851 10.904 -2.147 1.00 95.62 94 GLU A CA 1
ATOM 776 C C . GLU A 1 94 ? -1.306 10.287 -3.472 1.00 95.62 94 GLU A C 1
ATOM 778 O O . GLU A 1 94 ? -2.496 10.292 -3.795 1.00 95.62 94 GLU A O 1
ATOM 783 N N . ASN A 1 95 ? -0.381 9.686 -4.219 1.00 96.62 95 ASN A N 1
ATOM 784 C CA . ASN A 1 95 ? -0.689 9.020 -5.478 1.00 96.62 95 ASN A CA 1
ATOM 785 C C . ASN A 1 95 ? -1.654 7.847 -5.260 1.00 96.62 95 ASN A C 1
ATOM 787 O O . ASN A 1 95 ? -2.641 7.708 -5.988 1.00 96.62 95 ASN A O 1
ATOM 791 N N . LEU A 1 96 ? -1.435 7.043 -4.213 1.00 97.38 96 LEU A N 1
ATOM 792 C CA . LEU A 1 96 ? -2.335 5.949 -3.856 1.00 97.38 96 LEU A CA 1
ATOM 793 C C . LEU A 1 96 ? -3.719 6.457 -3.427 1.00 97.38 96 LEU A C 1
ATOM 795 O O . LEU A 1 96 ? -4.724 5.839 -3.777 1.00 97.38 96 LEU A O 1
ATOM 799 N N . THR A 1 97 ? -3.786 7.590 -2.722 1.00 97.69 97 THR A N 1
ATOM 800 C CA . THR A 1 97 ? -5.049 8.218 -2.291 1.00 97.69 97 THR A CA 1
ATOM 801 C C . THR A 1 97 ? -5.971 8.512 -3.470 1.00 97.69 97 THR A C 1
ATOM 803 O O . THR A 1 97 ? -7.184 8.315 -3.376 1.00 97.69 97 THR A O 1
ATOM 806 N N . HIS A 1 98 ? -5.404 8.960 -4.590 1.00 96.62 98 HIS A N 1
ATOM 807 C CA . HIS A 1 98 ? -6.163 9.344 -5.780 1.00 96.62 98 HIS A CA 1
ATOM 808 C C . HIS A 1 98 ? -6.248 8.243 -6.846 1.00 96.62 98 HIS A C 1
ATOM 810 O O . HIS A 1 98 ? -6.960 8.405 -7.842 1.00 96.62 98 HIS A O 1
ATOM 816 N N . SER A 1 99 ? -5.566 7.114 -6.643 1.00 96.38 99 SER A N 1
ATOM 817 C CA . SER A 1 99 ? -5.571 6.009 -7.596 1.00 96.38 99 SER A CA 1
ATOM 818 C C . SER A 1 99 ? -6.925 5.301 -7.654 1.00 96.38 99 SER A C 1
ATOM 820 O O . SER A 1 99 ? -7.605 5.088 -6.649 1.00 96.38 99 SER A O 1
ATOM 822 N N . ARG A 1 100 ? -7.300 4.872 -8.863 1.00 95.44 100 ARG A N 1
ATOM 823 C CA . ARG A 1 100 ? -8.456 3.994 -9.116 1.00 95.44 100 ARG A CA 1
ATOM 824 C C . ARG A 1 100 ? -8.044 2.560 -9.461 1.00 95.44 100 ARG A C 1
ATOM 826 O O . ARG A 1 100 ? -8.916 1.697 -9.563 1.00 95.44 100 ARG A O 1
ATOM 833 N N . CYS A 1 101 ? -6.738 2.318 -9.587 1.00 96.50 101 CYS A N 1
ATOM 834 C CA . CYS A 1 101 ? -6.156 1.078 -10.089 1.00 96.50 101 CYS A CA 1
ATOM 835 C C . CYS A 1 101 ? -6.430 -0.118 -9.156 1.00 96.50 101 CYS A C 1
ATOM 837 O O . CYS A 1 101 ? -6.892 -1.182 -9.577 1.00 96.50 101 CYS A O 1
ATOM 839 N N . PHE A 1 102 ? -6.197 0.057 -7.854 1.00 97.56 102 PHE A N 1
ATOM 840 C CA . PHE A 1 102 ? -6.019 -1.057 -6.918 1.00 97.56 102 PHE A CA 1
ATOM 841 C C . PHE A 1 102 ? -7.281 -1.428 -6.123 1.00 97.56 102 PHE A C 1
ATOM 843 O O . PHE A 1 102 ? -7.236 -1.634 -4.911 1.00 97.56 102 PHE A O 1
ATOM 850 N N . LYS A 1 103 ? -8.434 -1.563 -6.792 1.00 97.38 103 LYS A N 1
ATOM 851 C CA . LYS A 1 103 ? -9.711 -1.910 -6.129 1.00 97.38 103 LYS A CA 1
ATOM 852 C C . LYS A 1 103 ? -9.678 -3.253 -5.389 1.00 97.38 103 LYS A C 1
ATOM 854 O O . LYS A 1 103 ? -10.444 -3.441 -4.446 1.00 97.38 103 LYS A O 1
ATOM 859 N N . ALA A 1 104 ? -8.827 -4.186 -5.817 1.00 98.19 104 ALA A N 1
ATOM 860 C CA . ALA A 1 104 ? -8.679 -5.509 -5.213 1.00 98.19 104 ALA A CA 1
ATOM 861 C C . ALA A 1 104 ? -7.718 -5.539 -4.007 1.00 98.19 104 ALA A C 1
ATOM 863 O O . ALA A 1 104 ? -7.641 -6.568 -3.332 1.00 98.19 104 ALA A O 1
ATOM 864 N N . LEU A 1 105 ? -7.013 -4.437 -3.719 1.00 98.69 105 LEU 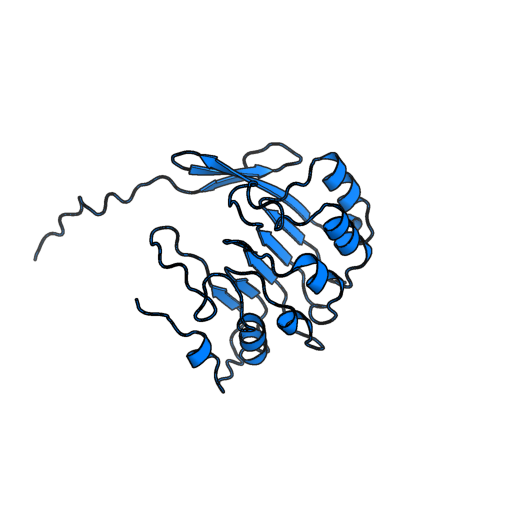A N 1
ATOM 865 C CA . LEU A 1 105 ? -5.981 -4.388 -2.687 1.00 98.69 105 LEU A CA 1
ATOM 866 C C . LEU A 1 105 ? -6.573 -4.673 -1.308 1.00 98.69 105 LEU A C 1
ATOM 868 O O . LEU A 1 105 ? -7.534 -4.031 -0.891 1.00 98.69 105 LEU A O 1
ATOM 872 N N . LYS A 1 106 ? -5.979 -5.638 -0.605 1.00 98.69 106 LYS A N 1
ATOM 873 C CA . LYS A 1 106 ? -6.370 -6.069 0.745 1.00 98.69 106 LYS A CA 1
ATOM 874 C C . LYS A 1 106 ? -5.325 -5.713 1.794 1.00 98.69 106 LYS A C 1
ATOM 876 O O . LYS A 1 106 ? -5.700 -5.419 2.928 1.00 98.69 106 LYS A O 1
ATOM 881 N N . TYR A 1 107 ? -4.052 -5.715 1.403 1.00 98.69 107 TYR A N 1
ATOM 882 C CA . TYR A 1 107 ? -2.913 -5.513 2.293 1.00 98.69 107 TYR A CA 1
ATOM 883 C C . TYR A 1 107 ? -1.988 -4.439 1.732 1.00 98.69 107 TYR A C 1
ATOM 885 O O . TYR A 1 107 ? -1.493 -4.573 0.610 1.00 98.69 107 TYR A O 1
ATOM 893 N N . LEU A 1 108 ? -1.724 -3.419 2.540 1.00 98.44 108 LEU A N 1
ATOM 894 C CA . LEU A 1 108 ? -0.722 -2.401 2.265 1.00 9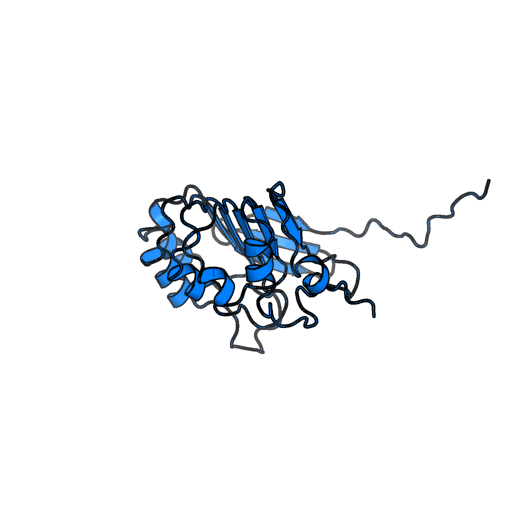8.44 108 LEU A CA 1
ATOM 895 C C . LEU A 1 108 ? 0.318 -2.407 3.383 1.00 98.44 108 LEU A C 1
ATOM 897 O O . LEU A 1 108 ? -0.027 -2.220 4.549 1.00 98.44 108 LEU A O 1
ATOM 901 N N . ARG A 1 109 ? 1.586 -2.576 3.019 1.00 96.56 109 ARG A N 1
ATOM 902 C CA . ARG A 1 109 ? 2.716 -2.233 3.875 1.00 96.56 109 ARG A CA 1
ATOM 903 C C . ARG A 1 109 ? 3.489 -1.100 3.223 1.00 96.56 109 ARG A C 1
ATOM 905 O O . ARG A 1 109 ? 3.851 -1.198 2.055 1.00 96.56 109 ARG A O 1
ATOM 912 N N . PHE A 1 110 ? 3.735 -0.048 3.987 1.00 94.38 110 PHE A N 1
ATOM 913 C CA . PHE A 1 110 ? 4.552 1.074 3.560 1.00 94.38 110 PHE A CA 1
ATOM 914 C C . PHE A 1 110 ? 5.605 1.372 4.624 1.00 94.38 110 PHE A C 1
ATOM 916 O O . PHE A 1 110 ? 5.269 1.567 5.793 1.00 94.38 110 PHE A O 1
ATOM 923 N N . THR A 1 111 ? 6.873 1.363 4.223 1.00 89.25 111 THR A N 1
ATOM 924 C CA . THR A 1 111 ? 8.020 1.638 5.092 1.00 89.25 111 THR A CA 1
ATOM 925 C C . THR A 1 111 ? 8.689 2.926 4.645 1.00 89.25 111 THR A C 1
ATOM 927 O O . THR A 1 111 ? 9.293 2.972 3.575 1.00 89.25 111 THR A O 1
ATOM 930 N N . GLU A 1 112 ? 8.593 3.969 5.465 1.00 87.12 112 GLU A N 1
ATOM 931 C CA . GLU A 1 112 ? 9.283 5.235 5.218 1.00 87.12 112 GLU A CA 1
ATOM 932 C C . GLU A 1 112 ? 10.800 5.111 5.471 1.00 87.12 112 GLU A C 1
ATOM 934 O O . GLU A 1 112 ? 11.236 4.294 6.287 1.00 87.12 112 GLU A O 1
ATOM 939 N N . SER A 1 113 ? 11.599 5.962 4.816 1.00 78.56 113 SER A N 1
ATOM 940 C CA . SER A 1 113 ? 13.068 5.988 4.952 1.00 78.56 113 SER A CA 1
ATOM 941 C C . SER A 1 113 ? 13.517 6.162 6.401 1.00 78.56 113 SER A C 1
ATOM 943 O O . SER A 1 113 ? 12.936 6.956 7.133 1.00 78.56 113 SER A O 1
ATOM 945 N N . LEU A 1 114 ? 14.574 5.478 6.837 1.00 68.06 114 LEU A N 1
ATOM 946 C CA . LEU A 1 114 ? 15.210 5.744 8.136 1.00 68.06 114 LEU A CA 1
ATOM 947 C C . LEU A 1 114 ? 16.277 6.846 8.066 1.00 68.06 114 LEU A C 1
ATOM 949 O O . LEU A 1 114 ? 16.836 7.201 9.105 1.00 68.06 114 LEU A O 1
ATOM 953 N N . HIS A 1 115 ? 16.586 7.367 6.873 1.00 63.62 115 HIS A N 1
ATOM 954 C CA . HIS A 1 115 ? 17.654 8.344 6.721 1.00 63.62 115 HIS A CA 1
ATOM 955 C C . HIS A 1 115 ? 17.349 9.679 7.410 1.00 63.62 115 HIS A C 1
ATOM 957 O O . HIS A 1 115 ? 16.205 10.062 7.650 1.00 63.62 115 HIS A O 1
ATOM 963 N N . ASP A 1 116 ? 18.443 10.327 7.808 1.00 52.50 116 ASP A N 1
ATOM 964 C CA . ASP A 1 116 ? 18.506 11.391 8.796 1.00 52.50 116 ASP A CA 1
ATOM 965 C C . ASP A 1 116 ? 17.521 12.539 8.521 1.00 52.50 116 ASP A C 1
ATOM 967 O O . ASP A 1 116 ? 17.536 13.166 7.463 1.00 52.50 116 ASP A O 1
ATOM 971 N N . SER A 1 117 ? 16.735 12.860 9.550 1.00 45.41 117 SER A N 1
ATOM 972 C CA . SER A 1 117 ? 15.816 14.001 9.676 1.00 45.41 117 SER A CA 1
ATOM 973 C C . SER A 1 117 ? 16.365 15.376 9.253 1.00 45.41 117 SER A C 1
ATOM 975 O O . SER A 1 117 ? 15.598 16.333 9.155 1.00 45.41 117 SER A O 1
ATOM 977 N N . ARG A 1 118 ? 17.675 15.492 9.004 1.00 42.53 118 ARG A N 1
ATOM 978 C CA . ARG A 1 118 ? 18.334 16.678 8.437 1.00 42.53 118 ARG A CA 1
ATOM 979 C C . ARG A 1 118 ? 17.969 16.958 6.973 1.00 42.53 118 ARG A C 1
ATOM 981 O O . ARG A 1 118 ? 18.149 18.092 6.537 1.00 42.53 118 ARG A O 1
ATOM 988 N N . VAL A 1 119 ? 17.415 15.990 6.239 1.00 48.69 119 VAL A N 1
ATOM 989 C CA . VAL A 1 119 ? 16.757 16.225 4.940 1.00 48.69 119 VAL A CA 1
ATOM 990 C C . VAL A 1 119 ? 15.251 16.279 5.198 1.00 48.69 119 VAL A C 1
ATOM 992 O O . VAL A 1 119 ? 14.529 15.292 5.109 1.00 48.69 119 VAL A O 1
ATOM 995 N N . SER A 1 120 ? 14.776 17.438 5.651 1.00 42.72 120 SER A N 1
ATOM 996 C CA . SER A 1 120 ? 13.443 17.639 6.238 1.00 42.72 120 SER A CA 1
ATOM 997 C C . SER A 1 120 ? 12.275 17.641 5.230 1.00 42.72 120 SER A C 1
ATOM 999 O O . SER A 1 120 ? 11.289 18.344 5.453 1.00 42.72 120 SER A O 1
ATOM 1001 N N . GLY A 1 121 ? 12.376 16.916 4.113 1.00 51.66 121 GLY A N 1
ATOM 1002 C CA . GLY A 1 121 ? 11.391 16.944 3.021 1.00 51.66 121 GLY A CA 1
ATOM 1003 C C . GLY A 1 121 ? 10.550 15.677 2.850 1.00 51.66 121 GLY A C 1
ATOM 1004 O O . GLY A 1 121 ? 9.423 15.766 2.372 1.00 51.66 121 GLY A O 1
ATOM 1005 N N . ASP A 1 122 ? 11.051 14.517 3.282 1.00 66.38 122 ASP A N 1
ATOM 1006 C CA . ASP A 1 122 ? 10.631 13.256 2.647 1.00 66.38 122 ASP A CA 1
ATOM 1007 C C . ASP A 1 122 ? 9.773 12.327 3.519 1.00 66.38 122 ASP A C 1
ATOM 1009 O O . ASP A 1 122 ? 9.382 11.229 3.106 1.00 66.38 122 ASP A O 1
ATOM 1013 N N . LYS A 1 123 ? 9.452 12.753 4.743 1.00 84.12 123 LYS A N 1
ATOM 1014 C CA . LYS A 1 123 ? 8.508 12.034 5.607 1.00 84.12 123 LYS A CA 1
ATOM 1015 C C . LYS A 1 123 ? 7.076 12.376 5.236 1.00 84.12 123 LYS A C 1
ATOM 1017 O O . LYS A 1 123 ? 6.739 13.540 5.023 1.00 84.12 123 LYS A O 1
ATOM 1022 N N . VAL A 1 124 ? 6.210 11.370 5.227 1.00 89.94 124 VAL A N 1
ATOM 1023 C CA . VAL A 1 124 ? 4.788 11.586 4.955 1.00 89.94 124 VAL A CA 1
ATOM 1024 C C . VAL A 1 124 ? 4.171 12.318 6.145 1.00 89.94 124 VAL A C 1
ATOM 1026 O O . VAL A 1 124 ? 4.226 11.854 7.287 1.00 89.94 124 VAL A O 1
ATOM 1029 N N . SER A 1 125 ? 3.590 13.491 5.887 1.00 92.44 125 SER A N 1
ATOM 1030 C CA . SER A 1 125 ? 2.963 14.289 6.938 1.00 92.44 125 SER A CA 1
ATOM 1031 C C . SER A 1 125 ? 1.666 13.643 7.434 1.00 92.44 125 SER A C 1
ATOM 1033 O O . SER A 1 125 ? 1.024 12.840 6.747 1.00 92.44 125 SER A O 1
ATOM 1035 N N . TYR A 1 126 ? 1.233 14.022 8.637 1.00 95.25 126 TYR A N 1
ATOM 1036 C CA . TYR A 1 126 ? -0.038 13.546 9.178 1.00 95.25 126 TYR A CA 1
ATOM 1037 C C . TYR A 1 126 ? -1.226 13.920 8.285 1.00 95.25 126 TYR A C 1
ATOM 1039 O O . TYR A 1 126 ? -2.138 13.116 8.125 1.00 95.25 126 TYR A O 1
ATOM 1047 N N . GLU A 1 127 ? -1.212 15.101 7.672 1.00 96.75 127 GLU A N 1
ATOM 1048 C CA . GLU A 1 127 ? -2.276 15.595 6.794 1.00 96.75 127 GLU A CA 1
ATOM 1049 C C . GLU A 1 127 ? -2.440 14.697 5.565 1.00 96.75 127 GLU A C 1
ATOM 1051 O O . GLU A 1 127 ? -3.566 14.412 5.159 1.00 96.75 127 GLU A O 1
ATOM 1056 N N . ARG A 1 128 ? -1.330 14.190 5.017 1.00 96.25 128 ARG A N 1
ATOM 1057 C CA . ARG A 1 128 ? -1.334 13.258 3.882 1.00 96.25 128 ARG A CA 1
ATOM 1058 C C . ARG A 1 128 ? -1.896 11.899 4.268 1.00 96.25 128 ARG A C 1
ATOM 1060 O O . ARG A 1 128 ? -2.739 11.356 3.557 1.00 96.25 128 ARG A O 1
ATOM 1067 N N . TYR A 1 129 ? -1.514 11.385 5.437 1.00 97.81 129 TYR A N 1
ATOM 1068 C CA . TYR A 1 129 ? -2.145 10.186 5.982 1.00 97.81 129 TYR A CA 1
ATOM 1069 C C . TYR A 1 129 ? -3.635 10.404 6.248 1.00 97.81 129 TYR A C 1
ATOM 1071 O O . TYR A 1 129 ? -4.455 9.578 5.861 1.00 97.81 129 TYR A O 1
ATOM 1079 N N . LEU A 1 130 ? -4.016 11.517 6.866 1.00 98.31 130 LEU A N 1
ATOM 1080 C CA . LEU A 1 130 ? -5.414 11.830 7.138 1.00 98.31 130 LEU A CA 1
ATOM 1081 C C . LEU A 1 130 ? -6.232 11.896 5.843 1.00 98.31 130 LEU A C 1
ATOM 1083 O O . LEU A 1 130 ? -7.344 11.365 5.793 1.00 98.31 130 LEU A O 1
ATOM 1087 N N . GLU A 1 131 ? -5.676 12.495 4.792 1.00 98.31 131 GLU A N 1
ATOM 1088 C CA . GLU A 1 131 ? -6.292 12.528 3.472 1.00 98.31 131 GLU A CA 1
ATOM 1089 C C . GLU A 1 131 ? -6.462 11.121 2.891 1.00 98.31 131 GLU A C 1
ATOM 1091 O O . GLU A 1 131 ? -7.579 10.771 2.511 1.00 98.31 131 GLU A O 1
ATOM 1096 N N . PHE A 1 132 ? -5.415 10.290 2.906 1.00 98.31 132 PHE A N 1
ATOM 1097 C CA . PHE A 1 132 ? -5.483 8.888 2.478 1.00 98.31 132 PHE A CA 1
ATOM 1098 C C . PHE A 1 132 ? -6.594 8.128 3.207 1.00 98.31 132 PHE A C 1
ATOM 1100 O O . PHE A 1 132 ? -7.487 7.549 2.589 1.00 98.31 132 PHE A O 1
ATOM 1107 N N . PHE A 1 133 ? -6.606 8.207 4.533 1.00 98.50 133 PHE A N 1
ATOM 1108 C CA . PHE A 1 133 ? -7.578 7.523 5.381 1.00 98.50 133 PHE A CA 1
ATOM 1109 C C . PHE A 1 133 ? -9.019 8.054 5.232 1.00 98.50 133 PHE A C 1
ATOM 1111 O O . PHE A 1 133 ? -9.982 7.369 5.590 1.00 98.50 133 PHE A O 1
ATOM 1118 N N . THR A 1 134 ? -9.191 9.250 4.668 1.00 98.19 134 THR A N 1
ATOM 1119 C CA . THR A 1 134 ? -10.509 9.856 4.433 1.00 98.19 134 THR A CA 1
ATOM 1120 C C . THR A 1 134 ? -11.005 9.654 3.004 1.00 98.19 134 THR A C 1
ATOM 1122 O O . THR A 1 134 ? -12.194 9.406 2.802 1.00 98.19 134 THR A O 1
ATOM 1125 N N . LYS A 1 135 ? -10.118 9.773 2.011 1.00 98.00 135 LYS A N 1
ATOM 1126 C CA . LYS A 1 135 ? -10.476 9.892 0.592 1.00 98.00 135 LYS A CA 1
ATOM 1127 C C . LYS A 1 135 ? -10.119 8.671 -0.254 1.00 98.00 135 LYS A C 1
ATOM 1129 O O . LYS A 1 135 ? -10.688 8.536 -1.336 1.00 98.00 135 LYS A O 1
ATOM 1134 N N . ALA A 1 136 ? -9.204 7.803 0.187 1.00 97.06 136 ALA A N 1
ATOM 1135 C CA . ALA A 1 136 ? -8.741 6.697 -0.647 1.00 97.06 136 ALA A CA 1
ATOM 1136 C C . ALA A 1 136 ? -9.885 5.744 -1.019 1.00 97.06 136 ALA A C 1
ATOM 1138 O O . ALA A 1 136 ? -10.614 5.234 -0.163 1.00 97.06 136 ALA A O 1
ATOM 1139 N N . ASN A 1 137 ? -10.010 5.453 -2.314 1.00 95.06 137 ASN A N 1
ATOM 1140 C CA . ASN A 1 137 ? -11.025 4.543 -2.835 1.00 95.06 137 ASN A CA 1
ATOM 1141 C C . ASN A 1 137 ? -10.490 3.108 -2.944 1.00 95.06 137 ASN A C 1
ATOM 1143 O O . ASN A 1 137 ? -10.352 2.550 -4.034 1.00 95.06 137 ASN A O 1
ATOM 1147 N N . LEU A 1 138 ? -10.183 2.514 -1.791 1.00 97.25 138 LEU A N 1
ATOM 1148 C CA . LEU A 1 138 ? -9.676 1.146 -1.671 1.00 97.25 138 LEU A CA 1
ATOM 1149 C C . LEU A 1 138 ? -10.720 0.273 -0.951 1.00 97.25 138 LEU A C 1
ATOM 1151 O O . LEU A 1 138 ? -10.583 -0.012 0.241 1.00 97.25 138 LEU A O 1
ATOM 1155 N N . PRO A 1 139 ? -11.807 -0.136 -1.637 1.00 97.12 139 PRO A N 1
ATOM 1156 C CA . PRO A 1 139 ? -12.979 -0.734 -0.990 1.00 97.12 139 PRO A CA 1
ATOM 1157 C C . PRO A 1 139 ? -12.675 -2.055 -0.272 1.00 97.12 139 PRO A C 1
ATOM 1159 O O . PRO A 1 139 ? -13.346 -2.391 0.704 1.00 97.12 139 PRO A O 1
ATOM 1162 N N . ASN A 1 140 ? -11.659 -2.786 -0.735 1.00 98.12 140 ASN A N 1
ATOM 1163 C CA . ASN A 1 140 ? -11.283 -4.092 -0.204 1.00 98.12 140 ASN A CA 1
ATOM 1164 C C . ASN A 1 140 ? -10.106 -4.054 0.776 1.00 98.12 140 ASN A C 1
ATOM 1166 O O . ASN A 1 140 ? -9.732 -5.115 1.277 1.00 98.12 140 ASN A O 1
ATOM 1170 N N . LEU A 1 141 ? -9.546 -2.878 1.082 1.00 98.56 141 LEU A N 1
ATOM 1171 C CA . LEU A 1 141 ? -8.394 -2.781 1.974 1.00 98.56 141 LEU A CA 1
ATOM 1172 C C . LEU A 1 141 ? -8.801 -3.177 3.395 1.00 98.56 141 LEU A C 1
ATOM 1174 O O . LEU A 1 141 ? -9.763 -2.641 3.949 1.00 98.56 141 LEU A O 1
ATOM 1178 N N . LYS A 1 142 ? -8.082 -4.146 3.969 1.00 98.31 142 LYS A N 1
ATOM 1179 C CA . LYS A 1 142 ? -8.348 -4.697 5.307 1.00 98.31 142 LYS A CA 1
ATOM 1180 C C . LYS A 1 142 ? -7.208 -4.463 6.273 1.00 98.31 142 LYS A C 1
ATOM 1182 O O . LYS A 1 142 ? -7.462 -4.344 7.470 1.00 98.31 142 LYS A O 1
ATOM 1187 N N . GLU A 1 143 ? -5.983 -4.397 5.770 1.00 98.56 143 GLU A N 1
ATOM 1188 C CA . GLU A 1 143 ? -4.804 -4.269 6.610 1.00 98.56 143 GLU A CA 1
ATOM 1189 C C . GLU A 1 143 ? -3.854 -3.211 6.068 1.00 98.56 143 GLU A C 1
ATOM 1191 O O . GLU A 1 143 ? -3.507 -3.209 4.883 1.00 98.56 143 GLU A O 1
ATOM 1196 N N . VAL A 1 144 ? -3.433 -2.329 6.971 1.00 98.44 144 VAL A N 1
ATOM 1197 C CA . VAL A 1 144 ? -2.421 -1.309 6.720 1.00 98.44 144 VAL A CA 1
ATOM 1198 C C . VAL A 1 144 ? -1.339 -1.429 7.784 1.00 98.44 144 VAL A C 1
ATOM 1200 O O . VAL A 1 144 ? -1.619 -1.366 8.983 1.00 98.44 144 VAL A O 1
ATOM 1203 N N . GLU A 1 145 ? -0.101 -1.592 7.338 1.00 96.62 145 GLU A N 1
ATOM 1204 C CA . GLU A 1 145 ? 1.094 -1.526 8.169 1.00 96.62 145 GLU A CA 1
ATOM 1205 C C . GLU A 1 145 ? 1.943 -0.337 7.715 1.00 96.62 145 GLU A C 1
ATOM 1207 O O . GLU A 1 145 ? 2.444 -0.318 6.592 1.00 96.62 145 GLU A O 1
ATOM 1212 N N . LEU A 1 146 ? 2.092 0.657 8.588 1.00 94.69 146 LEU A N 1
ATOM 1213 C CA . LEU A 1 146 ? 2.937 1.821 8.354 1.00 94.69 146 LEU A CA 1
ATOM 1214 C C . LEU A 1 146 ? 4.186 1.717 9.230 1.00 94.69 146 LEU A C 1
ATOM 1216 O O . LEU A 1 146 ? 4.098 1.642 10.459 1.00 94.69 146 LEU A O 1
ATOM 1220 N N . ARG A 1 147 ? 5.361 1.694 8.612 1.00 90.56 147 ARG A N 1
ATOM 1221 C CA . ARG A 1 147 ? 6.642 1.523 9.301 1.00 90.56 147 ARG A CA 1
ATOM 1222 C C . ARG A 1 147 ? 7.466 2.793 9.154 1.00 90.56 147 ARG A C 1
ATOM 1224 O O . ARG A 1 147 ? 7.448 3.437 8.109 1.00 90.56 147 ARG A O 1
ATOM 1231 N N . ASN A 1 148 ? 8.176 3.149 10.217 1.00 86.75 148 ASN A N 1
ATOM 1232 C CA . ASN A 1 148 ? 9.060 4.314 10.301 1.00 86.75 148 ASN A CA 1
ATOM 1233 C C . ASN A 1 148 ? 8.346 5.660 10.120 1.00 86.75 148 ASN A C 1
ATOM 1235 O O . ASN A 1 148 ? 8.967 6.658 9.749 1.00 86.75 148 ASN A O 1
ATOM 1239 N N . THR A 1 149 ? 7.048 5.701 10.426 1.00 88.00 149 THR A N 1
ATOM 1240 C CA . THR A 1 149 ? 6.255 6.932 10.371 1.00 88.00 149 THR A CA 1
ATOM 1241 C C . THR A 1 149 ? 6.584 7.871 11.521 1.00 88.00 149 THR A C 1
ATOM 1243 O O . THR A 1 149 ? 6.929 7.425 12.618 1.00 88.00 149 THR A O 1
ATOM 1246 N N . THR A 1 150 ? 6.339 9.162 11.326 1.00 88.69 150 THR A N 1
ATOM 1247 C CA . THR A 1 150 ? 6.389 10.188 12.384 1.00 88.69 150 THR A CA 1
ATOM 1248 C C . THR A 1 150 ? 5.090 10.286 13.199 1.00 88.69 150 THR A C 1
ATOM 1250 O O . THR A 1 150 ? 4.980 11.127 14.092 1.00 88.69 150 THR A O 1
ATOM 1253 N N . LEU A 1 151 ? 4.103 9.426 12.915 1.00 90.94 151 LEU A N 1
ATOM 1254 C CA . LEU A 1 151 ? 2.797 9.448 13.563 1.00 90.94 151 LEU A CA 1
ATOM 1255 C C . LEU A 1 151 ? 2.902 9.142 15.058 1.00 90.94 151 LEU A C 1
ATOM 1257 O O . LEU A 1 151 ? 3.479 8.138 15.471 1.00 90.94 151 LEU A O 1
ATOM 1261 N N . ASN A 1 152 ? 2.258 9.972 15.871 1.00 91.62 152 ASN A N 1
ATOM 1262 C CA . ASN A 1 152 ? 2.106 9.722 17.299 1.00 91.62 152 ASN A CA 1
ATOM 1263 C C . ASN A 1 152 ? 0.792 8.991 17.624 1.00 91.62 152 ASN A C 1
ATOM 1265 O O . ASN A 1 152 ? -0.124 8.883 16.808 1.00 91.62 152 ASN A O 1
ATOM 1269 N N . VAL A 1 153 ? 0.658 8.540 18.873 1.00 92.81 153 VAL A N 1
ATOM 1270 C CA . VAL A 1 153 ? -0.519 7.794 19.352 1.00 92.81 153 VAL A CA 1
ATOM 1271 C C . VAL A 1 153 ? -1.838 8.546 19.131 1.00 92.81 153 VAL A C 1
ATOM 1273 O O . VAL A 1 153 ? -2.837 7.925 18.764 1.00 92.81 153 VAL A O 1
ATOM 1276 N N . LYS A 1 154 ? -1.876 9.873 19.336 1.00 95.00 154 LYS A N 1
ATOM 1277 C CA . LYS A 1 154 ? -3.101 10.670 19.132 1.00 95.00 154 LYS A CA 1
ATOM 1278 C C . LYS A 1 154 ? -3.498 10.687 17.657 1.00 95.00 154 LYS A C 1
ATOM 1280 O O . LYS A 1 154 ? -4.667 10.478 17.345 1.00 95.00 154 LYS A O 1
ATOM 1285 N N . GLN A 1 155 ? -2.527 10.870 16.767 1.00 96.88 155 GLN A N 1
ATOM 1286 C CA . GLN A 1 155 ? -2.738 10.836 15.321 1.00 96.88 155 GLN A CA 1
ATOM 1287 C C . GLN A 1 155 ? -3.200 9.454 14.859 1.00 96.88 155 GLN A C 1
ATOM 1289 O O . GLN A 1 155 ? -4.175 9.359 14.125 1.00 96.88 155 GLN A O 1
ATOM 1294 N N . ILE A 1 156 ? -2.595 8.371 15.352 1.00 96.44 156 ILE A N 1
ATOM 1295 C CA . ILE A 1 156 ? -3.017 7.006 15.001 1.00 96.44 156 ILE A CA 1
ATOM 1296 C C . ILE A 1 156 ? -4.461 6.742 15.451 1.00 96.44 156 ILE A C 1
ATOM 1298 O O . ILE A 1 156 ? -5.253 6.181 14.695 1.00 96.44 156 ILE A O 1
ATOM 1302 N N . LYS A 1 157 ? -4.843 7.186 16.656 1.00 96.06 157 LYS A N 1
ATOM 1303 C CA . LYS A 1 157 ? -6.238 7.107 17.128 1.00 96.06 157 LYS A CA 1
ATOM 1304 C C . LYS A 1 157 ? -7.194 7.906 16.236 1.00 96.06 157 LYS A C 1
ATOM 1306 O O . LYS A 1 157 ? -8.287 7.423 15.939 1.00 96.06 157 LYS A O 1
ATOM 1311 N N . ALA A 1 158 ? -6.780 9.086 15.776 1.00 97.62 158 ALA A N 1
ATOM 1312 C CA . ALA A 1 158 ? -7.559 9.879 14.831 1.00 97.62 158 ALA A CA 1
ATOM 1313 C C . ALA A 1 158 ? -7.719 9.153 13.484 1.00 97.62 158 ALA A C 1
ATOM 1315 O O . ALA A 1 158 ? -8.845 9.015 13.009 1.00 97.62 158 ALA A O 1
ATOM 1316 N N . LEU A 1 159 ? -6.641 8.583 12.926 1.00 98.19 159 LEU A N 1
ATOM 1317 C CA . LEU A 1 159 ? -6.696 7.795 11.688 1.00 98.19 159 LEU A CA 1
ATOM 1318 C C . LEU A 1 159 ? -7.647 6.601 11.812 1.00 98.19 159 LEU A C 1
ATOM 1320 O O . LEU A 1 159 ? -8.433 6.369 10.900 1.00 98.19 159 LEU A O 1
ATOM 1324 N N . ARG A 1 160 ? -7.667 5.891 12.948 1.00 97.31 160 ARG A N 1
ATOM 1325 C CA . ARG A 1 160 ? -8.626 4.792 13.200 1.00 97.31 160 ARG A CA 1
ATOM 1326 C C . ARG A 1 160 ? -10.091 5.228 13.167 1.00 97.31 160 ARG A C 1
ATOM 1328 O O . ARG A 1 160 ? -10.950 4.397 12.906 1.00 97.31 160 ARG A O 1
ATOM 1335 N N . SER A 1 161 ? -10.371 6.502 13.422 1.00 97.56 161 SER A N 1
ATOM 1336 C CA . SER A 1 161 ? -11.737 7.041 13.467 1.00 97.56 161 SER A CA 1
ATOM 1337 C C . SER A 1 161 ? -12.236 7.537 12.101 1.00 97.56 161 SER A C 1
ATOM 1339 O O . SER A 1 161 ? -13.378 7.969 11.978 1.00 97.56 161 SER A O 1
ATOM 1341 N N . THR A 1 162 ? -11.394 7.492 11.067 1.00 98.25 162 THR A N 1
ATOM 1342 C CA . THR A 1 162 ? -11.748 7.878 9.691 1.00 98.25 162 THR A CA 1
ATOM 1343 C C . THR A 1 162 ? -12.545 6.779 8.966 1.00 98.25 162 THR A C 1
ATOM 1345 O O . THR A 1 162 ? -12.540 5.625 9.407 1.00 98.25 162 THR A O 1
ATOM 1348 N N . PRO A 1 163 ? -13.180 7.075 7.811 1.00 97.50 163 PRO A N 1
ATOM 1349 C CA . PRO A 1 163 ? -13.916 6.079 7.030 1.00 97.50 163 PRO A CA 1
ATOM 1350 C C . PRO A 1 163 ? -13.104 4.844 6.619 1.00 97.50 163 PRO A C 1
ATOM 1352 O O . PRO A 1 163 ? -13.662 3.741 6.583 1.00 97.50 163 PRO A O 1
ATOM 1355 N N . LEU A 1 164 ? -11.818 5.004 6.278 1.00 97.81 164 LEU A N 1
ATOM 1356 C CA . LEU A 1 164 ? -10.937 3.867 6.004 1.00 97.81 164 LEU A CA 1
ATOM 1357 C C . LEU A 1 164 ? -10.455 3.225 7.305 1.00 97.81 164 LEU A C 1
ATOM 1359 O O . LEU A 1 164 ? -10.484 2.008 7.425 1.00 97.81 164 LEU A O 1
ATOM 1363 N N . GLY A 1 165 ? -10.057 4.011 8.303 1.00 97.38 165 GLY A N 1
ATOM 1364 C CA . GLY A 1 165 ? -9.535 3.468 9.559 1.00 97.38 165 GLY A CA 1
ATOM 1365 C C . GLY A 1 165 ? -10.532 2.569 10.286 1.00 97.38 165 GLY A C 1
ATOM 1366 O O . GLY A 1 165 ? -10.155 1.494 10.746 1.00 97.38 165 GLY A O 1
ATOM 1367 N N . ALA A 1 166 ? -11.807 2.962 10.310 1.00 97.12 166 ALA A N 1
ATOM 1368 C CA . ALA A 1 166 ? -12.867 2.245 11.014 1.00 97.12 166 ALA A CA 1
ATOM 1369 C C . ALA A 1 166 ? -13.241 0.896 10.371 1.00 97.12 166 ALA A C 1
ATOM 1371 O O . ALA A 1 166 ? -13.846 0.055 11.032 1.00 97.12 166 ALA A O 1
ATOM 1372 N N . ARG A 1 167 ? -12.899 0.674 9.091 1.00 96.44 167 ARG A N 1
ATOM 1373 C CA . ARG A 1 167 ? -13.184 -0.586 8.370 1.00 96.44 167 ARG A CA 1
ATOM 1374 C C . ARG A 1 167 ? -11.995 -1.543 8.297 1.00 96.44 167 ARG A C 1
ATOM 1376 O O . ARG A 1 167 ? -12.164 -2.660 7.803 1.00 96.44 167 ARG A O 1
ATOM 1383 N N . LEU A 1 168 ? -10.799 -1.099 8.688 1.00 97.62 168 LEU A N 1
ATOM 1384 C CA . LEU A 1 168 ? -9.619 -1.956 8.695 1.00 97.62 168 LEU A CA 1
ATOM 1385 C C . LEU A 1 168 ? -9.753 -2.993 9.809 1.00 97.62 168 LEU A C 1
ATOM 1387 O O . LEU A 1 168 ? -10.068 -2.664 10.949 1.00 97.62 168 LEU A O 1
ATOM 1391 N N . ASN A 1 169 ? -9.417 -4.238 9.491 1.00 97.50 169 ASN A N 1
ATOM 1392 C CA . ASN A 1 169 ? -9.219 -5.276 10.498 1.00 97.50 169 ASN A CA 1
ATOM 1393 C C . ASN A 1 169 ? -7.955 -4.982 11.313 1.00 97.50 169 ASN A C 1
ATOM 1395 O O . ASN A 1 169 ? -7.880 -5.281 12.503 1.00 97.50 169 ASN A O 1
ATOM 1399 N N . LYS A 1 170 ? -6.949 -4.394 10.653 1.00 96.00 170 LYS A N 1
ATOM 1400 C CA . LYS A 1 170 ? -5.661 -4.077 11.252 1.00 96.00 170 LYS A CA 1
ATOM 1401 C C . LYS A 1 170 ? -5.118 -2.761 10.708 1.00 96.00 170 LYS A C 1
ATOM 1403 O O . LYS A 1 170 ? -4.936 -2.593 9.506 1.00 96.00 170 LYS A O 1
ATOM 1408 N N . LEU A 1 171 ? -4.806 -1.856 11.626 1.00 96.38 171 LEU A N 1
ATOM 1409 C CA . LEU A 1 171 ? -3.892 -0.744 11.400 1.00 96.38 171 LEU A CA 1
ATOM 1410 C C . LEU A 1 171 ? -2.738 -0.940 12.374 1.00 96.38 171 LEU A C 1
ATOM 1412 O O . LEU A 1 171 ? -2.974 -0.977 13.580 1.00 96.38 171 LEU A O 1
ATOM 1416 N N . GLN A 1 172 ? -1.529 -1.110 11.866 1.00 94.12 172 GLN A N 1
ATOM 1417 C CA . GLN A 1 172 ? -0.322 -1.218 12.673 1.00 94.12 172 GLN A CA 1
ATOM 1418 C C . GLN A 1 172 ? 0.608 -0.084 12.274 1.00 94.12 172 GLN A C 1
ATOM 1420 O O . GLN A 1 172 ? 0.860 0.116 11.089 1.00 94.12 172 GLN A O 1
ATOM 1425 N N . CYS A 1 173 ? 1.109 0.643 13.265 1.00 91.44 173 CYS A N 1
ATOM 1426 C CA . CYS A 1 173 ? 2.114 1.668 13.047 1.00 91.44 173 CYS A CA 1
ATOM 1427 C C . CYS A 1 173 ? 3.309 1.337 13.928 1.00 91.44 173 CYS A C 1
ATOM 1429 O O . CYS A 1 173 ? 3.146 1.093 15.123 1.00 91.44 173 CYS A O 1
ATOM 1431 N N . SER A 1 174 ? 4.498 1.321 13.345 1.00 86.69 174 SER A N 1
ATOM 1432 C CA . SER A 1 174 ? 5.719 0.987 14.069 1.00 86.69 174 SER A CA 1
ATOM 1433 C C . SER A 1 174 ? 6.859 1.910 13.698 1.00 86.69 174 SER A C 1
ATOM 1435 O O . SER A 1 174 ? 6.920 2.394 12.570 1.00 86.69 174 SER A O 1
ATOM 1437 N N . GLN A 1 175 ? 7.794 2.083 14.619 1.00 79.75 175 GLN A N 1
ATOM 1438 C CA . GLN A 1 175 ? 9.090 2.688 14.338 1.00 79.75 175 GLN A CA 1
ATOM 1439 C C . GLN A 1 175 ? 10.171 1.628 14.511 1.00 79.75 175 GLN A C 1
ATOM 1441 O O . GLN A 1 175 ? 10.147 0.852 15.473 1.00 79.75 175 GLN A O 1
ATOM 1446 N N . GLU A 1 176 ? 11.087 1.579 13.553 1.00 74.06 176 GLU A N 1
ATOM 1447 C CA . GLU A 1 176 ? 12.332 0.846 13.678 1.00 74.06 176 GLU A CA 1
ATOM 1448 C C . GLU A 1 176 ? 13.381 1.764 14.294 1.00 74.06 176 GLU A C 1
ATOM 1450 O O . GLU A 1 176 ? 13.588 2.895 13.852 1.00 74.06 176 GLU A O 1
ATOM 1455 N N . TYR A 1 177 ? 14.050 1.262 15.324 1.00 56.22 177 TYR A N 1
ATOM 1456 C CA . TYR A 1 177 ? 15.177 1.944 15.938 1.00 56.22 177 TYR A CA 1
ATOM 1457 C C . TYR A 1 177 ? 16.457 1.245 15.486 1.00 56.22 177 TYR A C 1
ATOM 1459 O O . TYR A 1 177 ? 16.618 0.055 15.792 1.00 56.22 177 TYR A O 1
ATOM 1467 N N . PRO A 1 178 ? 17.367 1.939 14.778 1.00 54.56 178 PRO A N 1
ATOM 1468 C CA . PRO A 1 178 ? 18.704 1.415 14.571 1.00 54.56 178 PRO A CA 1
ATOM 1469 C C . PRO A 1 178 ? 19.391 1.358 15.937 1.00 54.56 178 PRO A C 1
ATOM 1471 O O . PRO A 1 178 ? 19.621 2.385 16.574 1.00 54.56 178 PRO A O 1
ATOM 1474 N N . THR A 1 179 ? 19.687 0.154 16.419 1.00 52.34 179 THR A N 1
ATOM 1475 C CA . THR A 1 179 ? 20.674 -0.033 17.489 1.00 52.34 179 THR A CA 1
ATOM 1476 C C . THR A 1 179 ? 21.947 -0.592 16.868 1.00 52.34 179 THR A C 1
ATOM 1478 O O . THR A 1 179 ? 21.887 -1.200 15.802 1.00 52.34 179 THR A O 1
ATOM 1481 N N . GLU A 1 180 ? 23.096 -0.408 17.522 1.00 44.44 180 GLU A N 1
ATOM 1482 C CA . GLU A 1 180 ? 24.426 -0.753 16.983 1.00 44.44 180 GLU A CA 1
ATOM 1483 C C . GLU A 1 180 ? 24.581 -2.209 16.501 1.00 44.44 180 GLU A C 1
ATOM 1485 O O . GLU A 1 180 ? 25.563 -2.523 15.835 1.00 44.44 180 GLU A O 1
ATOM 1490 N N . ARG A 1 181 ? 23.650 -3.114 16.843 1.00 45.34 181 ARG A N 1
ATOM 1491 C CA . ARG A 1 181 ? 23.720 -4.542 16.489 1.00 45.34 181 ARG A CA 1
ATOM 1492 C C . ARG A 1 181 ? 22.403 -5.173 16.034 1.00 45.34 181 ARG A C 1
ATOM 1494 O O . ARG A 1 181 ? 22.420 -6.342 15.676 1.00 45.34 181 ARG A O 1
ATOM 1501 N N . VAL A 1 182 ? 21.278 -4.454 16.102 1.00 53.31 182 VAL A N 1
ATOM 1502 C CA . VAL A 1 182 ? 19.925 -5.005 15.897 1.00 53.31 182 VAL A CA 1
ATOM 1503 C C . VAL A 1 182 ? 18.964 -3.899 15.450 1.00 53.31 182 VAL A C 1
ATOM 1505 O O . VAL A 1 182 ? 18.976 -2.800 16.010 1.00 53.31 182 VAL A O 1
ATOM 1508 N N . PHE A 1 183 ? 18.053 -4.199 14.527 1.00 55.59 183 PHE A N 1
ATOM 1509 C CA . PHE A 1 183 ? 16.877 -3.355 14.301 1.00 55.59 183 PHE A CA 1
ATOM 1510 C C . PHE A 1 183 ? 15.713 -3.841 15.164 1.00 55.59 183 PHE A C 1
ATOM 1512 O O . PHE A 1 183 ? 15.284 -4.994 15.065 1.00 55.59 183 PHE A O 1
ATOM 1519 N N . LEU A 1 184 ? 15.210 -2.962 16.032 1.00 54.00 184 LEU A N 1
ATOM 1520 C CA . LEU A 1 184 ? 14.026 -3.236 16.846 1.00 54.00 184 LEU A CA 1
ATOM 1521 C C . LEU A 1 184 ? 12.814 -2.568 16.219 1.00 54.00 184 LEU A C 1
ATOM 1523 O O . LEU A 1 184 ? 12.792 -1.344 16.102 1.00 54.00 184 LEU A O 1
ATOM 1527 N N . GLN A 1 185 ? 11.789 -3.354 15.893 1.00 69.19 185 GLN A N 1
ATOM 1528 C CA . GLN A 1 185 ? 10.485 -2.824 15.505 1.00 69.19 185 GLN A CA 1
ATOM 1529 C C . GLN A 1 185 ? 9.584 -2.771 16.739 1.00 69.19 185 GLN A C 1
ATOM 1531 O O . GLN A 1 185 ? 9.356 -3.793 17.390 1.00 69.19 185 GLN A O 1
ATOM 1536 N N . ARG A 1 186 ? 9.060 -1.585 17.058 1.00 70.00 186 ARG A N 1
ATOM 1537 C CA . ARG A 1 186 ? 8.116 -1.391 18.170 1.00 70.00 186 ARG A CA 1
ATOM 1538 C C . ARG A 1 186 ? 6.773 -0.889 17.675 1.00 70.00 186 ARG A C 1
ATOM 1540 O O . ARG A 1 186 ? 6.736 -0.010 16.815 1.00 70.00 186 ARG A O 1
ATOM 1547 N N . ASP A 1 187 ? 5.687 -1.422 18.227 1.00 83.94 187 ASP A N 1
ATOM 1548 C CA . ASP A 1 187 ? 4.345 -0.884 17.998 1.00 83.94 187 ASP A CA 1
ATOM 1549 C C . ASP A 1 187 ? 4.214 0.484 18.683 1.00 83.94 187 ASP A C 1
ATOM 1551 O O . ASP A 1 187 ? 4.542 0.635 19.860 1.00 83.94 187 ASP A O 1
ATOM 1555 N N . ILE A 1 188 ? 3.744 1.498 17.954 1.00 78.94 188 ILE A N 1
ATOM 1556 C CA . ILE A 1 188 ? 3.637 2.866 18.486 1.00 78.94 188 ILE A CA 1
ATOM 1557 C C . ILE A 1 188 ? 2.523 2.972 19.543 1.00 78.94 188 ILE A C 1
ATOM 1559 O O . ILE A 1 188 ? 2.599 3.821 20.430 1.00 78.94 188 ILE A O 1
ATOM 1563 N N . ILE A 1 189 ? 1.476 2.145 19.459 1.00 75.06 189 ILE A N 1
ATOM 1564 C CA . ILE A 1 189 ? 0.322 2.190 20.365 1.00 75.06 189 ILE A CA 1
ATOM 1565 C C . ILE A 1 189 ? 0.617 1.432 21.656 1.00 75.06 189 ILE A C 1
ATOM 1567 O O . ILE A 1 189 ? 0.378 1.975 22.734 1.00 75.06 189 ILE A O 1
ATOM 1571 N N . THR A 1 190 ? 1.071 0.181 21.553 1.00 77.38 190 THR A N 1
ATOM 1572 C CA . THR A 1 190 ? 1.281 -0.679 22.731 1.00 77.38 190 THR A CA 1
ATOM 1573 C C . THR A 1 190 ? 2.668 -0.504 23.340 1.00 77.38 190 THR A C 1
ATOM 1575 O O . THR A 1 190 ? 2.862 -0.808 24.513 1.00 77.38 190 THR A O 1
ATOM 1578 N N . GLY A 1 191 ? 3.634 0.003 22.567 1.00 74.81 191 GLY A N 1
ATOM 1579 C CA . GLY A 1 191 ? 5.042 0.053 22.961 1.00 74.81 191 GLY A CA 1
ATOM 1580 C C . GLY A 1 191 ? 5.734 -1.314 22.935 1.00 74.81 191 GLY A C 1
ATOM 1581 O O . GLY A 1 191 ? 6.919 -1.397 23.262 1.00 74.81 191 GLY A O 1
ATOM 1582 N N . GLU A 1 192 ? 5.026 -2.380 22.550 1.00 76.94 192 GLU A N 1
ATOM 1583 C CA . GLU A 1 192 ? 5.564 -3.737 22.510 1.00 76.94 192 GLU A CA 1
ATOM 1584 C C . GLU A 1 192 ? 6.618 -3.879 21.409 1.00 76.94 192 GLU A C 1
ATOM 1586 O O . GLU A 1 192 ? 6.489 -3.336 20.306 1.00 76.94 192 GLU A O 1
ATOM 1591 N N . VAL A 1 193 ? 7.673 -4.640 21.708 1.00 75.31 193 VAL A N 1
ATOM 1592 C CA . VAL A 1 193 ? 8.662 -5.051 20.708 1.00 75.31 193 VAL A CA 1
ATOM 1593 C C . VAL A 1 193 ? 8.032 -6.144 19.855 1.00 75.31 193 VAL A C 1
ATOM 1595 O O . VAL A 1 193 ? 7.729 -7.228 20.344 1.00 75.31 193 VAL A O 1
ATOM 1598 N N . LEU A 1 194 ? 7.834 -5.842 18.576 1.00 71.94 194 LEU A N 1
ATOM 1599 C CA . LEU A 1 194 ? 7.187 -6.728 17.616 1.00 71.94 194 LEU A CA 1
ATOM 1600 C C . LEU A 1 194 ? 8.171 -7.718 16.999 1.00 71.94 194 LEU A C 1
ATOM 1602 O O . LEU A 1 194 ? 7.814 -8.863 16.732 1.00 71.94 194 LEU A O 1
ATOM 1606 N N . GLN A 1 195 ? 9.402 -7.270 16.741 1.00 67.88 195 GLN A N 1
ATOM 1607 C CA . GLN A 1 195 ? 10.429 -8.095 16.120 1.00 67.88 195 GLN A CA 1
ATOM 1608 C C . GLN A 1 195 ? 11.835 -7.545 16.380 1.00 67.88 195 GLN A C 1
ATOM 1610 O O . GLN A 1 195 ? 12.054 -6.332 16.427 1.00 67.88 195 GLN A O 1
ATOM 1615 N N . THR A 1 196 ? 12.780 -8.474 16.489 1.00 58.00 196 THR A N 1
ATOM 1616 C CA . THR A 1 196 ? 14.223 -8.256 16.599 1.00 58.00 196 THR A CA 1
ATOM 1617 C C . THR A 1 196 ? 14.845 -8.732 15.282 1.00 58.00 196 THR A C 1
ATOM 1619 O O . THR A 1 196 ? 14.735 -9.919 14.971 1.00 58.00 196 THR A O 1
ATOM 1622 N N . MET A 1 197 ? 15.431 -7.849 14.466 1.00 53.50 197 MET A N 1
ATOM 1623 C CA . MET A 1 197 ? 16.038 -8.228 13.177 1.00 53.50 197 MET A CA 1
ATOM 1624 C C . MET A 1 197 ? 17.574 -8.087 13.210 1.00 53.50 197 MET A C 1
ATOM 1626 O O . MET A 1 197 ? 18.091 -7.009 13.494 1.00 53.50 197 MET A O 1
ATOM 1630 N N . TRP A 1 198 ? 18.239 -9.215 12.905 1.00 51.34 198 TRP A N 1
ATOM 1631 C CA . TRP A 1 198 ? 19.677 -9.562 12.920 1.00 51.34 198 TRP A CA 1
ATOM 1632 C C . TRP A 1 198 ? 20.431 -9.595 14.265 1.00 51.34 198 TRP A C 1
ATOM 1634 O O . TRP A 1 198 ? 20.577 -8.592 14.947 1.00 51.34 198 TRP A O 1
ATOM 1644 N N . GLN A 1 199 ? 20.938 -10.802 14.574 1.00 40.50 199 GLN A N 1
ATOM 1645 C CA . GLN A 1 199 ? 22.184 -11.124 15.278 1.00 40.50 199 GLN A CA 1
ATOM 1646 C C . GLN A 1 199 ? 23.142 -11.677 14.210 1.00 40.50 199 GLN A C 1
ATOM 1648 O O . GLN A 1 199 ? 22.756 -12.592 13.477 1.00 40.50 199 GLN A O 1
ATOM 1653 N N . ASP A 1 200 ? 24.372 -11.169 14.142 1.00 43.56 200 ASP A N 1
ATOM 1654 C CA . ASP A 1 200 ? 25.460 -11.815 13.403 1.00 43.56 200 ASP A CA 1
ATOM 1655 C C . ASP A 1 200 ? 25.711 -13.220 13.972 1.00 43.56 200 ASP A C 1
ATOM 1657 O O . ASP A 1 200 ? 26.262 -13.360 15.059 1.00 43.56 200 ASP A O 1
ATOM 1661 N N . ASN A 1 201 ? 25.341 -14.266 13.232 1.00 42.56 201 ASN A N 1
ATOM 1662 C CA . ASN A 1 201 ? 25.858 -15.627 13.447 1.00 42.56 201 ASN A CA 1
ATOM 1663 C C . ASN A 1 201 ? 26.673 -16.142 12.250 1.00 42.56 201 ASN A C 1
ATOM 1665 O O . ASN A 1 201 ? 27.032 -17.314 12.208 1.00 42.56 201 ASN A O 1
ATOM 1669 N N . ASN A 1 202 ? 27.008 -15.276 11.290 1.00 41.84 202 ASN A N 1
ATOM 1670 C CA . ASN A 1 202 ? 27.835 -15.642 10.142 1.00 41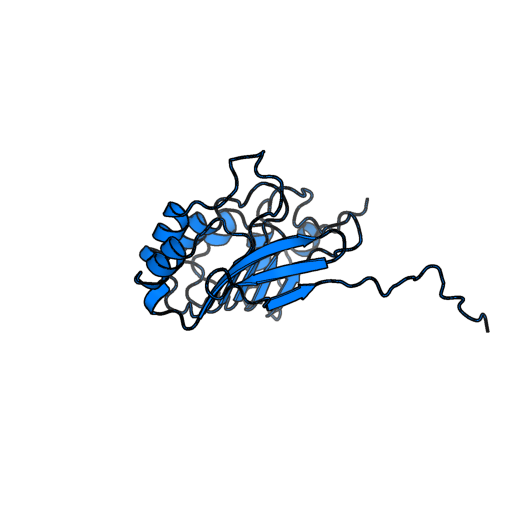.84 202 ASN A CA 1
ATOM 1671 C C . ASN A 1 202 ? 29.215 -14.988 10.225 1.00 41.84 202 ASN A C 1
ATOM 1673 O O . ASN A 1 202 ? 29.559 -14.113 9.433 1.00 41.84 202 ASN A O 1
ATOM 1677 N N . ASP A 1 203 ? 30.046 -15.498 11.134 1.00 44.94 203 ASP A N 1
ATOM 1678 C CA . ASP A 1 203 ? 31.497 -15.466 10.948 1.00 44.94 203 ASP A CA 1
ATOM 1679 C C . ASP A 1 203 ? 31.881 -16.475 9.849 1.00 44.94 203 ASP A C 1
ATOM 1681 O O . ASP A 1 203 ? 32.418 -17.558 10.088 1.00 44.94 203 ASP A O 1
ATOM 1685 N N . TRP A 1 204 ? 31.549 -16.141 8.601 1.00 44.81 204 TRP A N 1
ATOM 1686 C CA . TRP A 1 204 ? 31.918 -16.944 7.431 1.00 44.81 204 TRP A CA 1
ATOM 1687 C C . TRP A 1 204 ? 33.439 -16.974 7.206 1.00 44.81 204 TRP A C 1
ATOM 1689 O O . TRP A 1 204 ? 33.928 -17.803 6.441 1.00 44.81 204 TRP A O 1
ATOM 1699 N N . ARG A 1 205 ? 34.210 -16.123 7.904 1.00 42.78 205 ARG A N 1
ATOM 1700 C CA . ARG A 1 205 ? 35.680 -16.110 7.849 1.00 42.78 205 ARG A CA 1
ATOM 1701 C C . ARG A 1 205 ? 36.319 -17.281 8.603 1.00 42.78 205 ARG A C 1
ATOM 1703 O O . ARG A 1 205 ? 37.508 -17.519 8.413 1.00 42.78 205 ARG A O 1
ATOM 1710 N N . ASN A 1 206 ? 35.550 -18.041 9.388 1.00 39.19 206 ASN A N 1
ATOM 1711 C CA . ASN A 1 206 ? 36.047 -19.185 10.161 1.00 39.19 206 ASN A CA 1
ATOM 1712 C C . ASN A 1 206 ? 35.550 -20.564 9.690 1.00 39.19 206 ASN A C 1
ATOM 1714 O O . ASN A 1 206 ? 35.873 -21.577 10.315 1.00 39.19 206 ASN A O 1
ATOM 1718 N N . GLN A 1 207 ? 34.843 -20.660 8.559 1.00 35.97 207 GLN A N 1
ATOM 1719 C CA . GLN A 1 207 ? 34.538 -21.965 7.963 1.00 35.97 207 GLN A CA 1
ATOM 1720 C C . GLN A 1 207 ? 35.726 -22.469 7.132 1.00 35.97 207 GLN A C 1
ATOM 1722 O O . GLN A 1 207 ? 35.836 -22.226 5.931 1.00 35.97 207 GLN A O 1
ATOM 1727 N N . LYS A 1 208 ? 36.634 -23.203 7.786 1.00 37.12 208 LYS A N 1
ATOM 1728 C CA . LYS A 1 208 ? 37.563 -24.103 7.091 1.00 37.12 208 LYS A CA 1
ATOM 1729 C C . LYS A 1 208 ? 36.746 -25.225 6.451 1.00 37.12 208 LYS A C 1
ATOM 1731 O O . LYS A 1 208 ? 36.324 -26.149 7.142 1.00 37.12 208 LYS A O 1
ATOM 1736 N N . TYR A 1 209 ? 36.532 -25.151 5.144 1.00 32.91 209 TYR A N 1
ATOM 1737 C CA . TYR A 1 209 ? 36.027 -26.287 4.381 1.00 32.91 209 TYR A CA 1
ATOM 1738 C C . TYR A 1 209 ? 37.106 -27.383 4.344 1.00 32.91 209 TYR A C 1
ATOM 1740 O O . TYR A 1 209 ? 38.248 -27.082 3.980 1.00 32.91 209 TYR A O 1
ATOM 1748 N N . PRO A 1 210 ? 36.800 -28.638 4.719 1.00 32.81 210 PRO A N 1
ATOM 1749 C CA . PRO A 1 210 ? 37.700 -29.744 4.444 1.00 32.81 210 PRO A CA 1
ATOM 1750 C C . PRO A 1 210 ? 37.732 -29.969 2.931 1.00 32.81 210 PRO A C 1
ATOM 1752 O O . PRO A 1 210 ? 36.700 -30.181 2.299 1.00 32.81 210 PRO A O 1
ATOM 1755 N N . ILE A 1 211 ? 38.930 -29.887 2.357 1.00 37.62 211 ILE A N 1
ATOM 1756 C CA . ILE A 1 211 ? 39.192 -30.346 0.997 1.00 37.62 211 ILE A CA 1
ATOM 1757 C C . ILE A 1 211 ? 39.245 -31.873 1.071 1.00 37.62 211 ILE A C 1
ATOM 1759 O O . ILE A 1 211 ? 40.146 -32.425 1.706 1.00 37.62 211 ILE A O 1
ATOM 1763 N N . THR A 1 212 ? 38.283 -32.532 0.437 1.00 53.50 212 THR A N 1
ATOM 1764 C CA . THR A 1 212 ? 38.384 -33.930 -0.001 1.00 53.50 212 THR A CA 1
ATOM 1765 C C . THR A 1 212 ? 37.976 -34.001 -1.452 1.00 53.50 212 THR A C 1
ATOM 1767 O O . THR A 1 212 ? 36.888 -33.456 -1.748 1.00 53.50 212 THR A O 1
#

Sequence (212 aa):
MYYYYLDTLLDGTIFPNIQAFKLQPFYGDIHIPALSGSFENDEGVCRRILDAMPNLKHLVVPNSPNKAFFELESHPLLRLDVQSFWYDNQHFIENLTHSRCFKALKYLRFTESLHDSRVSGDKVSYERYLEFFTKANLPNLKEVELRNTTLNVKQIKALRSTPLGARLNKLQCSQEYPTERVFLQRDIITGEVLQTMWQDNNDWRNQKYPIT